Protein AF-A0A7K4DEM8-F1 (afdb_monomer_lite)

Structure (mmCIF, N/CA/C/O backbone):
data_AF-A0A7K4DEM8-F1
#
_entry.id   AF-A0A7K4DEM8-F1
#
loop_
_atom_site.group_PDB
_atom_site.id
_atom_site.type_symbol
_atom_site.label_atom_id
_atom_site.label_alt_id
_atom_site.label_comp_id
_atom_site.label_asym_id
_atom_site.label_entity_id
_atom_site.label_seq_id
_atom_site.pdbx_PDB_ins_code
_atom_site.Cartn_x
_atom_site.Cartn_y
_atom_site.Cartn_z
_atom_site.occupancy
_atom_site.B_iso_or_equiv
_atom_site.auth_seq_id
_atom_site.auth_comp_id
_atom_site.auth_asym_id
_atom_site.auth_atom_id
_atom_site.pdbx_PDB_model_num
ATOM 1 N N . MET A 1 1 ? -2.880 -4.202 -27.229 1.00 51.84 1 MET A N 1
ATOM 2 C CA . MET A 1 1 ? -3.018 -3.039 -28.132 1.00 51.84 1 MET A CA 1
ATOM 3 C C . MET A 1 1 ? -2.210 -3.363 -29.376 1.00 51.84 1 MET A C 1
ATOM 5 O O . MET A 1 1 ? -1.045 -3.699 -29.213 1.00 51.84 1 MET A O 1
ATOM 9 N N . GLU A 1 2 ? -2.800 -3.361 -30.572 1.00 62.81 2 GLU A N 1
ATOM 10 C CA . GLU A 1 2 ? -1.996 -3.448 -31.800 1.00 62.81 2 GLU A CA 1
ATOM 11 C C . GLU A 1 2 ? -1.187 -2.155 -31.931 1.00 62.81 2 GLU A C 1
ATOM 13 O O . GLU A 1 2 ? -1.749 -1.061 -31.972 1.00 62.81 2 GLU A O 1
ATOM 18 N N . VAL A 1 3 ? 0.138 -2.280 -31.915 1.00 83.06 3 VAL A N 1
ATOM 19 C CA . VAL A 1 3 ? 1.067 -1.154 -32.040 1.00 83.06 3 VAL A CA 1
ATOM 20 C C . VAL A 1 3 ? 1.500 -1.052 -33.501 1.00 83.06 3 VAL A C 1
ATOM 22 O O . VAL A 1 3 ? 1.682 -2.071 -34.165 1.00 83.06 3 VAL A O 1
ATOM 25 N N . SER A 1 4 ? 1.670 0.163 -34.027 1.00 93.19 4 SER A N 1
ATOM 26 C CA . SER A 1 4 ? 2.155 0.326 -35.403 1.00 93.19 4 SER A CA 1
ATOM 27 C C . SER A 1 4 ? 3.564 -0.272 -35.558 1.00 93.19 4 SER A C 1
ATOM 29 O O . SER A 1 4 ? 4.337 -0.245 -34.597 1.00 93.19 4 SER A O 1
ATOM 31 N N . PRO A 1 5 ? 3.965 -0.743 -36.755 1.00 93.19 5 PRO A N 1
ATOM 32 C CA . PRO A 1 5 ? 5.314 -1.280 -36.967 1.00 93.19 5 PRO A CA 1
ATOM 33 C C . PRO A 1 5 ? 6.432 -0.301 -36.578 1.00 93.19 5 PRO A C 1
ATOM 35 O O . PRO A 1 5 ? 7.479 -0.705 -36.082 1.00 93.19 5 PRO A O 1
ATOM 38 N N . ALA A 1 6 ? 6.200 1.004 -36.762 1.00 95.06 6 ALA A N 1
ATOM 39 C CA . ALA A 1 6 ? 7.146 2.040 -36.361 1.00 95.06 6 ALA A CA 1
ATOM 40 C C . ALA A 1 6 ? 7.287 2.142 -34.833 1.00 95.06 6 ALA A C 1
ATOM 42 O O . ALA A 1 6 ? 8.401 2.289 -34.335 1.00 95.06 6 ALA A O 1
ATOM 43 N N . ALA A 1 7 ? 6.176 2.044 -34.100 1.00 93.75 7 ALA A N 1
ATOM 44 C CA . ALA A 1 7 ? 6.178 2.059 -32.642 1.00 93.75 7 ALA A CA 1
ATOM 45 C C . ALA A 1 7 ? 6.756 0.761 -32.056 1.00 93.75 7 ALA A C 1
ATOM 47 O O . ALA A 1 7 ? 7.500 0.826 -31.085 1.00 93.75 7 ALA A O 1
ATOM 48 N N . ALA A 1 8 ? 6.479 -0.395 -32.669 1.00 92.50 8 ALA A N 1
ATOM 49 C CA . ALA A 1 8 ? 7.081 -1.668 -32.272 1.00 92.50 8 ALA A CA 1
ATOM 50 C C . ALA A 1 8 ? 8.615 -1.609 -32.359 1.00 92.50 8 ALA A C 1
ATOM 52 O O . ALA A 1 8 ? 9.288 -1.844 -31.361 1.00 92.50 8 ALA A O 1
ATOM 53 N N . ARG A 1 9 ? 9.158 -1.165 -33.502 1.00 95.56 9 ARG A N 1
ATOM 54 C CA . ARG A 1 9 ? 10.607 -0.972 -33.674 1.00 95.56 9 ARG A CA 1
ATOM 55 C C . ARG A 1 9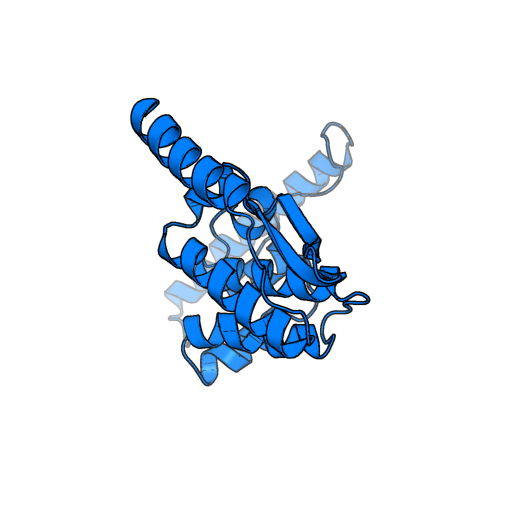 ? 11.191 0.020 -32.664 1.00 95.56 9 ARG A C 1
ATOM 57 O O . ARG A 1 9 ? 12.261 -0.214 -32.120 1.00 95.56 9 ARG A O 1
ATOM 64 N N . TYR A 1 10 ? 10.488 1.121 -32.398 1.00 95.50 10 TYR A N 1
ATOM 65 C CA . TYR A 1 10 ? 10.917 2.095 -31.392 1.00 95.50 10 TYR A CA 1
ATOM 66 C C . TYR A 1 10 ? 11.033 1.468 -29.994 1.00 95.50 10 TYR A C 1
ATOM 68 O O . TYR A 1 10 ? 12.035 1.668 -29.311 1.00 95.50 10 TYR A O 1
ATOM 76 N N . PHE A 1 11 ? 10.041 0.678 -29.573 1.00 92.94 11 PHE A N 1
ATOM 77 C CA . PHE A 1 11 ? 10.106 -0.024 -28.291 1.00 92.94 11 PHE A CA 1
ATOM 78 C C . PHE A 1 11 ? 11.213 -1.081 -28.259 1.00 92.94 11 PHE A C 1
ATOM 80 O O . PHE A 1 11 ? 11.892 -1.191 -27.243 1.00 92.94 11 PHE A O 1
ATOM 87 N N . GLU A 1 12 ? 11.438 -1.816 -29.351 1.00 94.38 12 GLU A N 1
ATOM 88 C CA . GLU A 1 12 ? 12.550 -2.773 -29.461 1.00 94.38 12 GLU A CA 1
ATOM 89 C C . GLU A 1 12 ? 13.912 -2.088 -29.270 1.00 94.38 12 GLU A C 1
ATOM 91 O O . GLU A 1 12 ? 14.738 -2.572 -28.496 1.00 94.38 12 GLU A O 1
ATOM 96 N N . GLU A 1 13 ? 14.131 -0.931 -29.903 1.00 96.88 13 GLU A N 1
ATOM 97 C CA . GLU A 1 13 ? 15.363 -0.145 -29.749 1.00 96.88 13 GLU A CA 1
ATOM 98 C C . GLU A 1 13 ? 15.573 0.320 -28.298 1.00 96.88 13 GLU A C 1
ATOM 100 O O . GLU A 1 13 ? 16.678 0.206 -27.759 1.00 96.88 13 GLU A O 1
ATOM 105 N N . LEU A 1 14 ? 14.514 0.800 -27.636 1.00 96.31 14 LEU A N 1
ATOM 106 C CA . LEU A 1 14 ? 14.575 1.192 -26.225 1.00 96.31 14 LEU A CA 1
ATOM 107 C C . LEU A 1 14 ? 14.875 0.004 -25.304 1.00 96.31 14 LEU A C 1
ATOM 109 O O . LEU A 1 14 ? 15.692 0.130 -24.391 1.00 96.31 14 LEU A O 1
ATOM 113 N N . MET A 1 15 ? 14.227 -1.139 -25.539 1.00 94.00 15 MET A N 1
ATOM 114 C CA . MET A 1 15 ? 14.403 -2.346 -24.730 1.00 94.00 15 MET A CA 1
ATOM 115 C C . MET A 1 15 ? 15.818 -2.908 -24.855 1.00 94.00 15 MET A C 1
ATOM 117 O O . MET A 1 15 ? 16.425 -3.226 -23.836 1.00 94.00 15 MET A O 1
ATOM 121 N N . ALA A 1 16 ? 16.378 -2.950 -26.066 1.00 96.12 16 ALA A N 1
ATOM 122 C CA . ALA A 1 16 ? 17.757 -3.384 -26.280 1.00 96.12 16 ALA A CA 1
ATOM 123 C C . ALA A 1 16 ? 18.767 -2.460 -25.573 1.00 96.12 16 ALA A C 1
ATOM 125 O O . ALA A 1 16 ? 19.730 -2.922 -24.958 1.00 96.12 16 ALA A O 1
ATOM 126 N N . GLY A 1 17 ? 18.535 -1.142 -25.615 1.00 97.69 17 GLY A N 1
ATOM 127 C CA . GLY A 1 17 ? 19.358 -0.174 -24.885 1.00 97.69 17 GLY A CA 1
ATOM 128 C C . GLY A 1 17 ? 19.270 -0.346 -23.365 1.00 97.69 17 GLY A C 1
ATOM 129 O O . GLY A 1 17 ? 20.293 -0.307 -22.677 1.00 97.69 17 GLY A O 1
ATOM 130 N N . LEU A 1 18 ? 18.062 -0.573 -22.843 1.00 96.31 18 LEU A N 1
ATOM 131 C CA . LEU A 1 18 ? 17.830 -0.838 -21.424 1.00 96.31 18 LEU A CA 1
ATOM 132 C C . LEU A 1 18 ? 18.523 -2.127 -20.969 1.00 96.31 18 LEU A C 1
ATOM 134 O O . LEU A 1 18 ? 19.199 -2.112 -19.944 1.00 96.31 18 LEU A O 1
ATOM 138 N N . GLU A 1 19 ? 18.395 -3.215 -21.728 1.00 95.50 19 GLU A N 1
ATOM 139 C CA . GLU A 1 19 ? 19.031 -4.501 -21.426 1.00 95.50 19 GLU A CA 1
ATOM 140 C C . GLU A 1 19 ? 20.553 -4.352 -21.313 1.00 95.50 19 GLU A C 1
ATOM 142 O O . GLU A 1 19 ? 21.136 -4.718 -20.292 1.00 95.50 19 GLU A O 1
ATOM 147 N N . SER A 1 20 ? 21.183 -3.683 -22.284 1.00 97.38 20 SER A N 1
ATOM 148 C CA . SER A 1 20 ? 22.625 -3.413 -22.252 1.00 97.38 20 SER A CA 1
ATOM 149 C C . SER A 1 20 ? 23.051 -2.597 -21.021 1.00 97.38 20 SER A C 1
ATOM 151 O O . SER A 1 20 ? 24.059 -2.904 -20.376 1.00 97.38 20 SER A O 1
ATOM 153 N N . ALA A 1 21 ? 22.274 -1.575 -20.646 1.00 97.19 21 ALA A N 1
ATOM 154 C CA . ALA A 1 21 ? 22.544 -0.783 -19.447 1.00 97.19 21 ALA A CA 1
ATOM 155 C C . ALA A 1 21 ? 22.394 -1.611 -18.156 1.00 97.19 21 ALA A C 1
ATOM 157 O O . ALA A 1 21 ? 23.204 -1.474 -17.234 1.00 97.19 21 ALA A O 1
ATOM 158 N N . MET A 1 22 ? 21.391 -2.491 -18.097 1.00 96.25 22 MET A N 1
ATOM 159 C CA . MET A 1 22 ? 21.147 -3.382 -16.961 1.00 96.25 22 MET A CA 1
ATOM 160 C C . MET A 1 22 ? 22.267 -4.417 -16.801 1.00 96.25 22 MET A C 1
ATOM 162 O O . MET A 1 22 ? 22.744 -4.619 -15.687 1.00 96.25 22 MET A O 1
ATOM 166 N N . GLU A 1 23 ? 22.761 -5.020 -17.884 1.00 96.62 23 GLU A N 1
ATOM 167 C CA . GLU A 1 23 ? 23.899 -5.953 -17.841 1.00 96.62 23 GLU A CA 1
ATOM 168 C C . GLU A 1 23 ? 25.177 -5.292 -17.306 1.00 96.62 23 GLU A C 1
ATOM 170 O O . GLU A 1 23 ? 25.889 -5.852 -16.457 1.00 96.62 23 GLU A O 1
ATOM 175 N N . LEU A 1 24 ? 25.454 -4.066 -17.760 1.00 97.50 24 LEU A N 1
ATOM 176 C CA . LEU A 1 24 ? 26.582 -3.278 -17.274 1.00 97.50 24 LEU A CA 1
ATOM 177 C C . LEU A 1 24 ? 26.442 -2.981 -15.774 1.00 97.50 24 LEU A C 1
ATOM 179 O O . LEU A 1 24 ? 27.393 -3.175 -15.010 1.00 97.50 24 LEU A O 1
ATOM 183 N N . ALA A 1 25 ? 25.254 -2.549 -15.343 1.00 97.38 25 ALA A N 1
ATOM 184 C CA . ALA A 1 25 ? 24.964 -2.267 -13.942 1.00 97.38 25 ALA A CA 1
ATOM 185 C C . ALA A 1 25 ? 25.080 -3.525 -13.067 1.00 97.38 25 ALA A C 1
ATOM 187 O O . ALA A 1 25 ? 25.692 -3.465 -12.001 1.00 97.38 25 ALA A O 1
ATOM 188 N N . ALA A 1 26 ? 24.572 -4.674 -13.524 1.00 96.44 26 ALA A N 1
ATOM 189 C CA . ALA A 1 26 ? 24.689 -5.951 -12.821 1.00 96.44 26 ALA A CA 1
ATOM 190 C C . ALA A 1 26 ? 26.158 -6.345 -12.623 1.00 96.44 26 ALA A C 1
ATOM 192 O O . ALA A 1 26 ? 26.573 -6.681 -11.513 1.00 96.44 26 ALA A O 1
ATOM 193 N N . THR A 1 27 ? 26.968 -6.226 -13.678 1.00 97.31 27 THR A N 1
ATOM 194 C CA . THR A 1 27 ? 28.408 -6.519 -13.629 1.00 97.31 27 THR A CA 1
ATOM 195 C C . THR A 1 27 ? 29.145 -5.598 -12.654 1.00 97.31 27 THR A C 1
ATOM 197 O O . THR A 1 27 ? 30.059 -6.036 -11.952 1.00 97.31 27 THR A O 1
ATOM 200 N N . ALA A 1 28 ? 28.762 -4.320 -12.590 1.00 97.38 28 ALA A N 1
ATOM 201 C CA . ALA A 1 28 ? 29.334 -3.367 -11.645 1.00 97.38 28 ALA A CA 1
ATOM 202 C C . ALA A 1 28 ? 28.934 -3.690 -10.196 1.00 97.38 28 ALA A C 1
ATOM 204 O O . ALA A 1 28 ? 29.812 -3.828 -9.343 1.00 97.38 28 ALA A O 1
ATOM 205 N N . ARG A 1 29 ? 27.634 -3.889 -9.932 1.00 97.25 29 ARG A N 1
ATOM 206 C CA . ARG A 1 29 ? 27.095 -4.210 -8.598 1.00 97.25 29 ARG A CA 1
ATOM 207 C C . ARG A 1 29 ? 27.665 -5.513 -8.036 1.00 97.25 29 ARG A C 1
ATOM 209 O O . ARG A 1 29 ? 28.006 -5.572 -6.854 1.00 97.25 29 ARG A O 1
ATOM 216 N N . ALA A 1 30 ? 27.887 -6.518 -8.885 1.00 96.81 30 ALA A N 1
ATOM 217 C CA . ALA A 1 30 ? 28.479 -7.799 -8.496 1.00 96.81 30 ALA A CA 1
ATOM 218 C C . ALA A 1 30 ? 29.902 -7.683 -7.911 1.00 96.81 30 ALA A C 1
ATOM 220 O O . ALA A 1 30 ? 30.362 -8.601 -7.233 1.00 96.81 30 ALA A O 1
ATOM 221 N N . ARG A 1 31 ? 30.599 -6.554 -8.114 1.00 97.38 31 ARG A N 1
ATOM 222 C CA . ARG A 1 31 ? 31.914 -6.290 -7.501 1.00 97.38 31 ARG A CA 1
ATOM 223 C C . ARG A 1 31 ? 31.841 -6.031 -5.992 1.00 97.38 31 ARG A C 1
ATOM 225 O O . ARG A 1 31 ? 32.884 -6.019 -5.348 1.00 97.38 31 ARG A O 1
ATOM 232 N N . GLY A 1 32 ? 30.646 -5.807 -5.436 1.00 96.56 32 GLY A N 1
ATOM 233 C CA . GLY A 1 32 ? 30.440 -5.629 -3.994 1.00 96.56 32 GLY A CA 1
ATOM 234 C C . GLY A 1 32 ? 30.965 -4.307 -3.434 1.00 96.56 32 GLY A C 1
ATOM 235 O O . GLY A 1 32 ? 31.335 -4.246 -2.267 1.00 96.56 32 GLY A O 1
ATOM 236 N N . LEU A 1 33 ? 31.017 -3.262 -4.266 1.00 97.12 33 LEU A N 1
ATOM 237 C CA . LEU A 1 33 ? 31.493 -1.926 -3.882 1.00 97.12 33 LEU A CA 1
ATOM 238 C C . LEU A 1 33 ? 30.362 -0.981 -3.434 1.00 97.12 33 LEU A C 1
ATOM 240 O O . LEU A 1 33 ? 30.639 0.110 -2.945 1.00 97.12 33 LEU A O 1
ATOM 244 N N . ASP A 1 34 ? 29.108 -1.412 -3.581 1.00 97.19 34 ASP A N 1
ATOM 245 C CA . ASP A 1 34 ? 27.890 -0.649 -3.295 1.00 97.19 34 ASP A CA 1
ATOM 246 C C . ASP A 1 34 ? 27.071 -1.302 -2.158 1.00 97.19 34 ASP A C 1
ATOM 248 O O . ASP A 1 34 ? 27.306 -2.469 -1.827 1.00 97.19 34 ASP A O 1
ATOM 252 N N . PRO A 1 35 ? 26.059 -0.618 -1.574 1.00 96.94 35 PRO A N 1
ATOM 253 C CA . PRO A 1 35 ? 25.233 -1.156 -0.478 1.00 96.94 35 PRO A CA 1
ATOM 254 C C . PRO A 1 35 ? 24.508 -2.481 -0.773 1.00 96.94 35 PRO A C 1
ATOM 256 O O . PRO A 1 35 ? 24.058 -3.171 0.151 1.00 96.94 35 PRO A O 1
ATOM 259 N N . ARG A 1 36 ? 24.352 -2.822 -2.056 1.00 95.81 36 ARG A N 1
ATOM 260 C CA . ARG A 1 36 ? 23.776 -4.075 -2.554 1.00 95.81 36 ARG A CA 1
ATOM 261 C C . ARG A 1 36 ? 24.596 -4.584 -3.732 1.00 95.81 36 ARG A C 1
ATOM 263 O O . ARG A 1 36 ? 25.029 -3.797 -4.571 1.00 95.81 36 ARG A O 1
ATOM 270 N N . THR A 1 37 ? 24.740 -5.906 -3.810 1.00 95.62 37 THR A N 1
ATOM 271 C CA . THR A 1 37 ? 25.430 -6.616 -4.900 1.00 95.62 37 THR A CA 1
ATOM 272 C C . THR A 1 37 ? 24.545 -6.875 -6.120 1.00 95.62 37 THR A C 1
ATOM 274 O O . THR A 1 37 ? 25.044 -7.301 -7.158 1.00 95.62 37 THR A O 1
ATOM 277 N N . GLY A 1 38 ? 23.240 -6.619 -6.004 1.00 93.81 38 GLY A N 1
ATOM 278 C CA . GLY A 1 38 ? 22.268 -6.686 -7.093 1.00 93.81 38 GLY A CA 1
ATOM 279 C C . GLY A 1 38 ? 21.767 -5.302 -7.503 1.00 93.81 38 GLY A C 1
ATOM 280 O O . GLY A 1 38 ? 22.002 -4.310 -6.811 1.00 93.81 38 GLY A O 1
ATOM 281 N N . ILE A 1 39 ? 21.064 -5.249 -8.633 1.00 93.94 39 ILE A N 1
ATOM 282 C CA . ILE A 1 39 ? 20.360 -4.046 -9.085 1.00 93.94 39 ILE A CA 1
ATOM 283 C C . ILE A 1 39 ? 19.163 -3.788 -8.162 1.00 93.94 39 ILE A C 1
ATOM 285 O O . ILE A 1 39 ? 18.422 -4.709 -7.832 1.00 93.94 39 ILE A O 1
ATOM 289 N N . GLU A 1 40 ? 18.980 -2.531 -7.758 1.00 90.75 40 GLU A N 1
ATOM 290 C CA . GLU A 1 40 ? 17.919 -2.111 -6.828 1.00 90.75 40 GLU A CA 1
ATOM 291 C C . GLU A 1 40 ? 16.710 -1.472 -7.533 1.00 90.75 40 GLU A C 1
ATOM 293 O O . GLU A 1 40 ? 15.684 -1.248 -6.901 1.00 90.75 40 GLU A O 1
ATOM 298 N N . ILE A 1 41 ? 16.821 -1.176 -8.834 1.00 88.94 41 ILE A N 1
ATOM 299 C CA . ILE A 1 41 ? 15.752 -0.579 -9.646 1.00 88.94 41 ILE A CA 1
ATOM 300 C C . ILE A 1 41 ? 15.206 -1.659 -10.592 1.00 88.94 41 ILE A C 1
ATOM 302 O O . ILE A 1 41 ? 15.855 -1.959 -11.598 1.00 88.94 41 ILE A O 1
ATOM 306 N N . PRO A 1 42 ? 14.056 -2.282 -10.280 1.00 83.00 42 PRO A N 1
ATOM 307 C CA . PRO A 1 42 ? 13.453 -3.285 -11.145 1.00 83.00 42 PRO A CA 1
ATOM 308 C C . PRO A 1 42 ? 12.845 -2.645 -12.400 1.00 83.00 42 PRO A C 1
ATOM 310 O O . PRO A 1 42 ? 12.378 -1.505 -12.379 1.00 83.00 42 PRO A O 1
ATOM 313 N N . VAL A 1 43 ? 12.816 -3.406 -13.493 1.00 86.81 43 VAL A N 1
ATOM 314 C CA . VAL A 1 43 ? 12.088 -3.035 -14.713 1.00 86.81 43 VAL A CA 1
ATOM 315 C C . VAL A 1 43 ? 10.647 -3.520 -14.580 1.00 86.81 43 VAL A C 1
ATOM 317 O O . VAL A 1 43 ? 10.415 -4.669 -14.214 1.00 86.81 43 VAL A O 1
ATOM 320 N N . ALA A 1 44 ? 9.685 -2.658 -14.899 1.00 84.69 44 ALA A N 1
ATOM 321 C CA . ALA A 1 44 ? 8.264 -2.987 -14.920 1.00 84.69 44 ALA A CA 1
ATOM 322 C C . ALA A 1 44 ? 7.645 -2.525 -16.243 1.00 84.69 44 ALA A C 1
ATOM 324 O O . ALA A 1 44 ? 7.940 -1.425 -16.715 1.00 84.69 44 ALA A O 1
ATOM 325 N N . SER A 1 45 ? 6.791 -3.357 -16.838 1.00 84.81 45 SER A N 1
ATOM 326 C CA . SER A 1 45 ? 6.206 -3.087 -18.156 1.00 84.81 45 SER A CA 1
ATOM 327 C C . SER A 1 45 ? 4.909 -2.283 -18.086 1.00 84.81 45 SER A C 1
ATOM 329 O O . SER A 1 45 ? 4.601 -1.530 -19.008 1.00 84.81 45 SER A O 1
ATOM 331 N N . ASP A 1 46 ? 4.153 -2.404 -16.995 1.00 90.06 46 ASP A N 1
ATOM 332 C CA . ASP A 1 46 ? 2.904 -1.674 -16.785 1.00 90.06 46 ASP A CA 1
ATOM 333 C C . ASP A 1 46 ? 2.674 -1.318 -15.305 1.00 90.06 46 ASP A C 1
ATOM 335 O O . ASP A 1 46 ? 3.545 -1.497 -14.453 1.00 90.06 46 ASP A O 1
ATOM 339 N N . LEU A 1 47 ? 1.506 -0.742 -15.004 1.00 90.75 47 LEU A N 1
ATOM 340 C CA . LEU A 1 47 ? 1.120 -0.363 -13.644 1.00 90.75 47 LEU A CA 1
ATOM 341 C C . LEU A 1 47 ? 1.090 -1.564 -12.699 1.00 90.75 47 LEU A C 1
ATOM 343 O O . LEU A 1 47 ? 1.586 -1.471 -11.580 1.00 90.75 47 LEU A O 1
ATOM 347 N N . ALA A 1 48 ? 0.502 -2.676 -13.132 1.00 93.44 48 ALA A N 1
ATOM 348 C CA . ALA A 1 48 ? 0.319 -3.844 -12.287 1.00 93.44 48 ALA A CA 1
ATOM 349 C C . ALA A 1 48 ? 1.679 -4.453 -11.913 1.00 93.44 48 ALA A C 1
ATOM 351 O O . ALA A 1 48 ? 1.907 -4.760 -10.742 1.00 93.44 48 ALA A O 1
ATOM 352 N N . ASP A 1 49 ? 2.604 -4.524 -12.874 1.00 93.31 49 ASP A N 1
ATOM 353 C CA . ASP A 1 49 ? 3.983 -4.947 -12.621 1.00 93.31 49 ASP A CA 1
ATOM 354 C C . ASP A 1 49 ? 4.721 -3.969 -11.705 1.00 93.31 49 ASP A C 1
ATOM 356 O O . ASP A 1 49 ? 5.477 -4.407 -10.842 1.00 93.31 49 ASP A O 1
ATOM 360 N N . ARG A 1 50 ? 4.489 -2.652 -11.834 1.00 92.88 50 ARG A N 1
ATOM 361 C CA . ARG A 1 50 ? 5.063 -1.668 -10.899 1.00 92.88 50 ARG A CA 1
ATOM 362 C C . ARG A 1 50 ? 4.589 -1.915 -9.474 1.00 92.88 50 ARG A C 1
ATOM 364 O O . ARG A 1 50 ? 5.407 -1.868 -8.566 1.00 92.88 50 ARG A O 1
ATOM 371 N N . VAL A 1 51 ? 3.300 -2.192 -9.270 1.00 94.38 51 VAL A N 1
ATOM 372 C CA . VAL A 1 51 ? 2.752 -2.487 -7.936 1.00 94.38 51 VAL A CA 1
ATOM 373 C C . VAL A 1 51 ? 3.364 -3.767 -7.363 1.00 94.38 51 VAL A C 1
ATOM 375 O O . VAL A 1 51 ? 3.790 -3.771 -6.209 1.00 94.38 51 VAL A O 1
ATOM 378 N N . GLU A 1 52 ? 3.451 -4.835 -8.158 1.00 94.88 52 GLU A N 1
ATOM 379 C CA . GLU A 1 52 ? 4.054 -6.098 -7.718 1.00 94.88 52 GLU A CA 1
ATOM 380 C C . GLU A 1 52 ? 5.547 -5.949 -7.413 1.00 94.88 52 GLU A C 1
ATOM 382 O O . GLU A 1 52 ? 5.996 -6.393 -6.360 1.00 94.88 52 GLU A O 1
ATOM 387 N N . ALA A 1 53 ? 6.306 -5.269 -8.273 1.00 91.44 53 ALA A N 1
ATOM 388 C CA . ALA A 1 53 ? 7.727 -5.017 -8.056 1.00 91.44 53 ALA A CA 1
ATOM 389 C C . ALA A 1 53 ? 7.984 -4.106 -6.844 1.00 91.44 53 ALA A C 1
ATOM 391 O O . ALA A 1 53 ? 8.953 -4.315 -6.117 1.00 91.44 53 ALA A O 1
ATOM 392 N N . LEU A 1 54 ? 7.117 -3.113 -6.614 1.00 91.44 54 LEU A N 1
ATOM 393 C CA . LEU A 1 54 ? 7.227 -2.175 -5.495 1.00 91.44 54 LEU A CA 1
ATOM 394 C C . LEU A 1 54 ? 6.968 -2.849 -4.143 1.00 91.44 54 LEU A C 1
ATOM 396 O O . LEU A 1 54 ? 7.626 -2.515 -3.160 1.00 91.44 54 LEU A O 1
ATOM 400 N N . LEU A 1 55 ? 5.992 -3.759 -4.081 1.00 93.12 55 LEU A N 1
ATOM 401 C CA . LEU A 1 55 ? 5.521 -4.349 -2.824 1.00 93.12 55 LEU A CA 1
ATOM 402 C C . LEU A 1 55 ? 6.047 -5.766 -2.570 1.00 93.12 55 LEU A C 1
ATOM 404 O O . LEU A 1 55 ? 6.111 -6.199 -1.424 1.00 93.12 55 LEU A O 1
ATOM 408 N N . GLY A 1 56 ? 6.414 -6.496 -3.622 1.00 93.12 56 GLY A N 1
ATOM 409 C CA . GLY A 1 56 ? 6.872 -7.883 -3.540 1.00 93.12 56 GLY A CA 1
ATOM 410 C C . GLY A 1 56 ? 5.755 -8.919 -3.350 1.00 93.12 56 GLY A C 1
ATOM 411 O O . GLY A 1 56 ? 6.048 -10.076 -3.051 1.00 93.12 56 GLY A O 1
ATOM 412 N N . TYR A 1 57 ? 4.481 -8.546 -3.517 1.00 95.31 57 TYR A N 1
ATOM 413 C CA . TYR A 1 57 ? 3.342 -9.459 -3.347 1.00 95.31 57 TYR A CA 1
ATOM 414 C C . TYR A 1 57 ? 3.147 -10.323 -4.596 1.00 95.31 57 TYR A C 1
ATOM 416 O O . TYR A 1 57 ? 2.500 -9.918 -5.561 1.00 95.31 57 TYR A O 1
ATOM 424 N N . THR A 1 58 ? 3.725 -11.525 -4.582 1.00 94.81 58 THR A N 1
ATOM 425 C CA . THR A 1 58 ? 3.758 -12.404 -5.761 1.00 94.81 58 THR A CA 1
ATOM 426 C C . THR A 1 58 ? 2.350 -12.731 -6.269 1.00 94.81 58 THR A C 1
ATOM 428 O O . THR A 1 58 ? 1.512 -13.249 -5.533 1.00 94.81 58 THR A O 1
ATOM 431 N N . GLY A 1 59 ? 2.094 -12.468 -7.551 1.00 95.50 59 GLY A N 1
ATOM 432 C CA . GLY A 1 59 ? 0.824 -12.736 -8.226 1.00 95.50 59 GLY A CA 1
ATOM 433 C C . GLY A 1 59 ? -0.204 -11.603 -8.143 1.00 95.50 59 GLY A C 1
ATOM 434 O O . GLY A 1 59 ? -1.286 -11.725 -8.736 1.00 95.50 59 GLY A O 1
ATOM 435 N N . ILE A 1 60 ? 0.105 -10.494 -7.460 1.00 96.81 60 ILE A N 1
ATOM 436 C CA . ILE A 1 60 ? -0.814 -9.356 -7.365 1.00 96.81 60 ILE A CA 1
ATOM 437 C C . ILE A 1 60 ? -1.035 -8.675 -8.718 1.00 96.81 60 ILE A C 1
ATOM 439 O O . ILE A 1 60 ? -2.173 -8.300 -9.008 1.00 96.81 60 ILE A O 1
ATOM 443 N N . ALA A 1 61 ? -0.028 -8.589 -9.599 1.00 95.94 61 ALA A N 1
ATOM 444 C CA . ALA A 1 61 ? -0.193 -7.907 -10.882 1.00 95.94 61 ALA A CA 1
ATOM 445 C C . ALA A 1 61 ? -1.243 -8.605 -11.756 1.00 95.94 61 ALA A C 1
ATOM 447 O O . ALA A 1 61 ? -2.118 -7.971 -12.348 1.00 95.94 61 ALA A O 1
ATOM 448 N N . ALA A 1 62 ? -1.211 -9.940 -11.804 1.00 96.38 62 ALA A N 1
ATOM 449 C CA . ALA A 1 62 ? -2.209 -10.732 -12.522 1.00 96.38 62 ALA A CA 1
ATOM 450 C C . ALA A 1 62 ? -3.623 -10.547 -11.946 1.00 96.38 62 ALA A C 1
ATOM 452 O O . ALA A 1 62 ? -4.619 -10.642 -12.671 1.00 96.38 62 ALA A O 1
ATOM 453 N N . ARG A 1 63 ? -3.743 -10.288 -10.639 1.00 96.81 63 ARG A N 1
ATOM 454 C CA . ARG A 1 63 ? -5.035 -10.006 -10.014 1.00 96.81 63 ARG A CA 1
ATOM 455 C C . ARG A 1 63 ? -5.530 -8.596 -10.323 1.00 96.81 63 ARG A C 1
ATOM 457 O O . ARG A 1 63 ? -6.685 -8.475 -10.723 1.00 96.81 63 ARG A O 1
ATOM 464 N N . ILE A 1 64 ? -4.672 -7.585 -10.206 1.00 96.31 64 ILE A N 1
ATOM 465 C CA . ILE A 1 64 ? -4.993 -6.187 -10.531 1.00 96.31 64 ILE A CA 1
ATOM 466 C C . ILE A 1 64 ? -5.524 -6.087 -11.961 1.00 96.31 64 ILE A C 1
ATOM 468 O O . ILE A 1 64 ? -6.620 -5.576 -12.161 1.00 96.31 64 ILE A O 1
ATOM 472 N N . ARG A 1 65 ? -4.830 -6.688 -12.937 1.00 95.25 65 ARG A N 1
ATOM 473 C CA . ARG A 1 65 ? -5.264 -6.677 -14.345 1.00 95.25 65 ARG A CA 1
ATOM 474 C C . ARG A 1 65 ? -6.660 -7.260 -14.557 1.00 95.25 65 ARG A C 1
ATOM 476 O O . ARG A 1 65 ? -7.401 -6.761 -15.392 1.00 95.25 65 ARG A O 1
ATOM 483 N N . ARG A 1 66 ? -7.022 -8.319 -13.822 1.00 96.25 66 ARG A N 1
ATOM 484 C CA . ARG A 1 66 ? -8.373 -8.902 -13.898 1.00 96.25 66 ARG A CA 1
ATOM 485 C C . ARG A 1 66 ? -9.421 -7.968 -13.315 1.00 96.25 66 ARG A C 1
ATOM 487 O O . ARG A 1 66 ? -10.496 -7.850 -13.878 1.00 96.25 66 ARG A O 1
ATOM 494 N N . LEU A 1 67 ? -9.113 -7.318 -12.197 1.00 96.44 67 LEU A N 1
ATOM 495 C CA . LEU A 1 67 ? -10.048 -6.389 -11.582 1.00 96.44 67 LEU A CA 1
ATOM 496 C C . LEU A 1 67 ? -10.252 -5.135 -12.447 1.00 96.44 67 LEU A C 1
ATOM 498 O O . LEU A 1 67 ? -11.390 -4.766 -12.695 1.00 96.44 67 LEU A O 1
ATOM 502 N N . GLU A 1 68 ? -9.187 -4.537 -12.988 1.00 94.12 68 GLU A N 1
ATOM 503 C CA . GLU A 1 68 ? -9.285 -3.347 -13.857 1.00 94.12 68 GLU A CA 1
ATOM 504 C C . GLU A 1 68 ? -10.019 -3.611 -15.193 1.00 94.12 68 GLU A C 1
ATOM 506 O O . GLU A 1 68 ? -10.394 -2.669 -15.887 1.00 94.12 68 GLU A O 1
ATOM 511 N N . GLN A 1 69 ? -10.255 -4.875 -15.570 1.00 95.62 69 GLN A N 1
ATOM 512 C CA . GLN A 1 69 ? -11.133 -5.229 -16.697 1.00 95.62 69 GLN A CA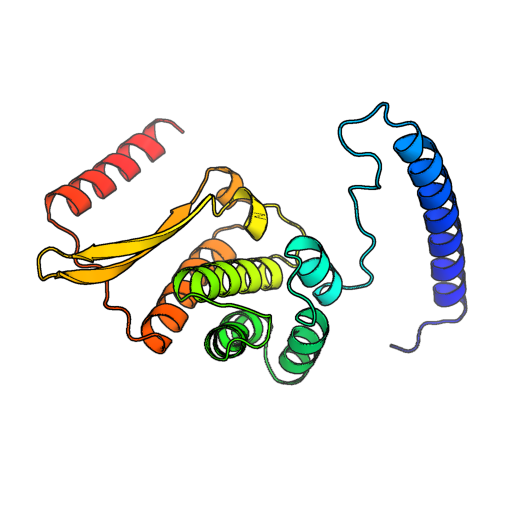 1
ATOM 513 C C . GLN A 1 69 ? -12.624 -5.161 -16.342 1.00 95.62 69 GLN A C 1
ATOM 515 O O . GLN A 1 69 ? -13.460 -5.043 -17.237 1.00 95.62 69 GLN A O 1
ATOM 520 N N . GLU A 1 70 ? -12.959 -5.275 -15.058 1.00 95.94 70 GLU A N 1
ATOM 521 C CA . GLU A 1 70 ? -14.330 -5.403 -14.562 1.00 95.94 70 GLU A CA 1
ATOM 522 C C . GLU A 1 70 ? -14.830 -4.128 -13.872 1.00 95.94 70 GLU A C 1
ATOM 524 O O . GLU A 1 70 ? -16.037 -3.892 -13.838 1.00 95.94 70 GLU A O 1
ATOM 529 N N . MET A 1 71 ? -13.927 -3.322 -13.307 1.00 96.19 71 MET A N 1
ATOM 530 C CA . MET A 1 71 ? -14.272 -2.183 -12.453 1.00 96.19 71 MET A CA 1
ATOM 531 C C . MET A 1 71 ? -13.264 -1.037 -12.567 1.00 96.19 71 MET A C 1
ATOM 533 O O . MET A 1 71 ? -12.208 -1.180 -13.190 1.00 96.19 71 MET A O 1
ATOM 537 N N . SER A 1 72 ? -13.589 0.113 -11.969 1.00 94.81 72 SER A N 1
ATOM 538 C CA . SER A 1 72 ? -12.662 1.247 -11.933 1.00 94.81 72 SER A CA 1
ATOM 539 C C . SER A 1 72 ? -11.413 0.927 -11.109 1.00 94.81 72 SER A C 1
ATOM 541 O O . SER A 1 72 ? -11.366 -0.045 -10.357 1.00 94.81 72 SER A O 1
ATOM 543 N N . ARG A 1 73 ? -10.384 1.771 -11.200 1.00 91.88 73 ARG A N 1
ATOM 544 C CA . ARG A 1 73 ? -9.174 1.608 -10.386 1.00 91.88 73 ARG A CA 1
ATOM 545 C C . ARG A 1 73 ? -9.448 1.815 -8.897 1.00 91.88 73 ARG A C 1
ATOM 547 O O . ARG A 1 73 ? -8.838 1.154 -8.061 1.00 91.88 73 ARG A O 1
ATOM 554 N N . GLU A 1 74 ? -10.358 2.719 -8.555 1.00 91.62 74 GLU A N 1
ATOM 555 C CA . GLU A 1 74 ? -10.768 2.983 -7.177 1.00 91.62 74 GLU A CA 1
ATOM 556 C C . GLU A 1 74 ? -11.521 1.789 -6.584 1.00 91.62 74 GLU A C 1
ATOM 558 O O . GLU A 1 74 ? -11.221 1.360 -5.469 1.00 91.62 74 GLU A O 1
ATOM 563 N N . GLU A 1 75 ? -12.441 1.205 -7.354 1.00 94.00 75 GLU A N 1
ATOM 564 C CA . GLU A 1 75 ? -13.112 -0.050 -7.000 1.00 94.00 75 GLU A CA 1
ATOM 565 C C . GLU A 1 75 ? -12.089 -1.194 -6.919 1.00 94.00 75 GLU A C 1
ATOM 567 O O . GLU A 1 75 ? -12.077 -1.944 -5.946 1.00 94.00 75 GLU A O 1
ATOM 572 N N . ALA A 1 76 ? -11.155 -1.209 -7.873 1.00 95.69 76 ALA A N 1
ATOM 573 C CA . ALA A 1 76 ? -9.855 -1.870 -7.897 1.00 95.69 76 ALA A CA 1
ATOM 574 C C . ALA A 1 76 ? -9.195 -2.020 -6.526 1.00 95.69 76 ALA A C 1
ATOM 576 O O . ALA A 1 76 ? -9.030 -3.103 -5.951 1.00 95.69 76 ALA A O 1
ATOM 577 N N . ALA A 1 77 ? -8.805 -0.854 -6.029 1.00 93.38 77 ALA A N 1
ATOM 578 C CA . ALA A 1 77 ? -8.036 -0.656 -4.820 1.00 93.38 77 ALA A CA 1
ATOM 579 C C . ALA A 1 77 ? -8.807 -1.050 -3.562 1.00 93.38 77 ALA A C 1
ATOM 581 O O . ALA A 1 77 ? -8.199 -1.484 -2.589 1.00 93.38 77 ALA A O 1
ATOM 582 N N . LEU A 1 78 ? -10.136 -0.953 -3.573 1.00 93.69 78 LEU A N 1
ATOM 583 C CA . LEU A 1 78 ? -10.945 -1.463 -2.474 1.00 93.69 78 LEU A CA 1
ATOM 584 C C . LEU A 1 78 ? -11.080 -2.990 -2.545 1.00 93.69 78 LEU A C 1
ATOM 586 O O . LEU A 1 78 ? -10.872 -3.686 -1.551 1.00 93.69 78 LEU A O 1
ATOM 590 N N . ARG A 1 79 ? -11.389 -3.522 -3.733 1.00 95.56 79 ARG A N 1
ATOM 591 C CA . ARG A 1 79 ? -11.712 -4.937 -3.947 1.00 95.56 79 ARG A CA 1
ATOM 592 C C . ARG A 1 79 ? -10.519 -5.858 -3.750 1.00 95.56 79 ARG A C 1
ATOM 594 O O . ARG A 1 79 ? -10.709 -6.990 -3.313 1.00 95.56 79 ARG A O 1
ATOM 601 N N . ILE A 1 80 ? -9.302 -5.383 -4.015 1.00 95.81 80 ILE A N 1
ATOM 602 C CA . ILE A 1 80 ? -8.086 -6.155 -3.731 1.00 95.81 80 ILE A CA 1
ATOM 603 C C . ILE A 1 80 ? -7.969 -6.500 -2.235 1.00 95.81 80 ILE A C 1
ATOM 605 O O . ILE A 1 80 ? -7.410 -7.539 -1.897 1.00 95.81 80 ILE A O 1
ATOM 609 N N . GLY A 1 81 ? -8.564 -5.699 -1.339 1.00 96.62 81 GLY A N 1
ATOM 610 C CA . GLY A 1 81 ? -8.636 -5.986 0.096 1.00 96.62 81 GLY A CA 1
ATOM 611 C C . GLY A 1 81 ? -9.242 -7.359 0.410 1.00 96.62 81 GLY A C 1
ATOM 612 O O . GLY A 1 81 ? -8.737 -8.061 1.284 1.00 96.62 81 GLY A O 1
ATOM 613 N N . ASP A 1 82 ? -10.247 -7.800 -0.353 1.00 97.44 82 ASP A N 1
ATOM 614 C CA . ASP A 1 82 ? -10.858 -9.126 -0.183 1.00 97.44 82 ASP A CA 1
ATOM 615 C C . ASP A 1 82 ? -9.881 -10.263 -0.496 1.00 97.44 82 ASP A C 1
ATOM 617 O O . ASP A 1 82 ? -9.929 -11.327 0.122 1.00 97.44 82 ASP A O 1
ATOM 621 N N . ASP A 1 83 ? -8.988 -10.053 -1.465 1.00 97.94 83 ASP A N 1
ATOM 622 C CA . ASP A 1 83 ? -7.981 -11.041 -1.839 1.00 97.94 83 ASP A CA 1
ATOM 623 C C . ASP A 1 83 ? -6.937 -11.215 -0.720 1.00 97.94 83 ASP A C 1
ATOM 625 O O . ASP A 1 83 ? -6.518 -12.344 -0.454 1.00 97.94 83 ASP A O 1
ATOM 629 N N . PHE A 1 84 ? -6.601 -10.134 -0.007 1.00 98.06 84 PHE A N 1
ATOM 630 C CA . PHE A 1 84 ? -5.753 -10.177 1.190 1.00 98.06 84 PHE A CA 1
ATOM 631 C C . PHE A 1 84 ? -6.459 -10.825 2.382 1.00 98.06 84 PHE A C 1
ATOM 633 O O . PHE A 1 84 ? -5.872 -11.664 3.061 1.00 98.06 84 PHE A O 1
ATOM 640 N N . VAL A 1 85 ? -7.740 -10.519 2.616 1.00 97.88 85 VAL A N 1
ATOM 641 C CA . VAL A 1 85 ? -8.544 -11.205 3.649 1.00 97.88 85 VAL A CA 1
ATOM 642 C C . VAL A 1 85 ? -8.604 -12.711 3.378 1.00 97.88 85 VAL A C 1
ATOM 644 O O . VAL A 1 85 ? -8.501 -13.520 4.301 1.00 97.88 85 VAL A O 1
ATOM 647 N N . ALA A 1 86 ? -8.694 -13.098 2.104 1.00 97.56 86 ALA A N 1
ATOM 648 C CA . ALA A 1 86 ? -8.630 -14.484 1.653 1.00 97.56 86 ALA A CA 1
ATOM 649 C C . ALA A 1 86 ? -7.203 -15.075 1.611 1.00 97.56 86 ALA A C 1
ATOM 651 O O . ALA A 1 86 ? -7.051 -16.225 1.193 1.00 97.56 86 ALA A O 1
ATOM 652 N N . ARG A 1 87 ? -6.177 -14.326 2.044 1.00 97.31 87 ARG A N 1
ATOM 653 C CA . ARG A 1 87 ? -4.760 -14.732 2.123 1.00 97.31 87 ARG A CA 1
ATOM 654 C C . ARG A 1 87 ? -4.185 -15.235 0.801 1.00 97.31 87 ARG A C 1
ATOM 656 O O . ARG A 1 87 ? -3.412 -16.194 0.765 1.00 97.31 87 ARG A O 1
ATOM 663 N N . LYS A 1 88 ? -4.596 -14.630 -0.314 1.00 97.44 88 LYS A N 1
ATOM 664 C CA . LYS A 1 88 ? -4.198 -15.094 -1.650 1.00 97.44 88 LYS A CA 1
ATOM 665 C C . LYS A 1 88 ? -2.732 -14.836 -1.986 1.00 97.44 88 LYS A C 1
ATOM 667 O O . LYS A 1 88 ? -2.248 -15.457 -2.929 1.00 97.44 88 LYS A O 1
ATOM 672 N N . PHE A 1 89 ? -2.044 -13.967 -1.246 1.00 96.75 89 PHE A N 1
ATOM 673 C CA . PHE A 1 89 ? -0.659 -13.584 -1.533 1.00 96.75 89 PHE A CA 1
ATOM 674 C C . PHE A 1 89 ? 0.326 -14.025 -0.441 1.00 96.75 89 PHE A C 1
ATOM 676 O O . PHE A 1 89 ? 1.502 -13.676 -0.496 1.00 96.75 89 PHE A O 1
ATOM 683 N N . GLY A 1 90 ? -0.122 -14.874 0.492 1.00 95.44 90 GLY A N 1
ATOM 684 C CA . GLY A 1 90 ? 0.734 -15.531 1.485 1.00 95.44 90 GLY A CA 1
ATOM 685 C C . GLY A 1 90 ? 0.632 -14.971 2.901 1.00 95.44 90 GLY A C 1
ATOM 686 O O . GLY A 1 90 ? 1.385 -15.409 3.767 1.00 95.44 90 GLY A O 1
ATOM 687 N N . GLU A 1 91 ? -0.307 -14.060 3.157 1.00 97.38 91 GLU A N 1
ATOM 688 C CA . GLU A 1 91 ? -0.492 -13.431 4.462 1.00 97.38 91 GLU A CA 1
ATOM 689 C C . GLU A 1 91 ? -0.793 -14.463 5.557 1.00 97.38 91 GLU A C 1
ATOM 691 O O . GLU A 1 91 ? -1.663 -15.330 5.423 1.00 97.38 91 GLU A O 1
ATOM 696 N N . THR A 1 92 ? -0.120 -14.327 6.695 1.00 96.81 92 THR A N 1
ATOM 697 C CA . THR A 1 92 ? -0.209 -15.264 7.822 1.00 96.81 92 THR A CA 1
ATOM 698 C C . THR A 1 92 ? -0.920 -14.677 9.038 1.00 96.81 92 THR A C 1
ATOM 700 O O . THR A 1 92 ? -1.528 -15.420 9.816 1.00 96.81 92 THR A O 1
ATOM 703 N N . THR A 1 93 ? -0.902 -13.351 9.193 1.00 97.31 93 THR A N 1
ATOM 704 C CA . THR A 1 93 ? -1.476 -12.644 10.349 1.00 97.31 93 THR A CA 1
ATOM 705 C C . THR A 1 93 ? -2.472 -11.564 9.935 1.00 97.31 93 THR A C 1
ATOM 707 O O . THR A 1 93 ? -2.439 -11.067 8.815 1.00 97.31 93 THR A O 1
ATOM 710 N N . SER A 1 94 ? -3.357 -11.159 10.851 1.00 96.62 94 SER A N 1
ATOM 711 C CA . SER A 1 94 ? -4.295 -10.057 10.593 1.00 96.62 94 SER A CA 1
ATOM 712 C C . SER A 1 94 ? -3.584 -8.721 10.358 1.00 96.62 94 SER A C 1
ATOM 714 O O . SER A 1 94 ? -4.042 -7.936 9.535 1.00 96.62 94 SER A O 1
ATOM 716 N N . GLU A 1 95 ? -2.472 -8.458 11.054 1.00 97.50 95 GLU A N 1
ATOM 717 C CA . GLU A 1 95 ? -1.669 -7.244 10.843 1.00 97.50 95 GLU A CA 1
ATOM 718 C C . GLU A 1 95 ? -1.040 -7.226 9.448 1.00 97.50 95 GLU A C 1
ATOM 720 O O . GLU A 1 95 ? -1.068 -6.191 8.792 1.00 97.50 95 GLU A O 1
ATOM 725 N N . GLU A 1 96 ? -0.552 -8.373 8.971 1.00 97.81 96 GLU A N 1
ATOM 726 C CA . GLU A 1 96 ? -0.011 -8.526 7.617 1.00 97.81 96 GLU A CA 1
ATOM 727 C C . GLU A 1 96 ? -1.092 -8.320 6.547 1.00 97.81 96 GLU A C 1
ATOM 729 O O . GLU A 1 96 ? -0.883 -7.554 5.614 1.00 97.81 96 GLU A O 1
ATOM 734 N N . ILE A 1 97 ? -2.289 -8.898 6.732 1.00 98.38 97 ILE A N 1
ATOM 735 C CA . ILE A 1 97 ? -3.444 -8.664 5.843 1.00 98.38 97 ILE A CA 1
ATOM 736 C C . ILE A 1 97 ? -3.769 -7.169 5.745 1.00 98.38 97 ILE A C 1
ATOM 738 O O . ILE A 1 97 ? -3.991 -6.649 4.652 1.00 98.38 97 ILE A O 1
ATOM 742 N N . LEU A 1 98 ? -3.809 -6.475 6.884 1.00 98.31 98 LEU A N 1
ATOM 743 C CA . LEU A 1 98 ? -4.117 -5.048 6.934 1.00 98.31 98 LEU A CA 1
ATOM 744 C C . LEU A 1 98 ? -3.019 -4.207 6.281 1.00 98.31 98 LEU A C 1
ATOM 746 O O . LEU A 1 98 ? -3.331 -3.337 5.471 1.00 98.31 98 LEU A O 1
ATOM 750 N N . ASP A 1 99 ? -1.752 -4.464 6.612 1.00 97.94 99 ASP A N 1
ATOM 751 C CA . ASP A 1 99 ? -0.608 -3.756 6.033 1.00 97.94 99 ASP A CA 1
ATOM 752 C C . ASP A 1 99 ? -0.579 -3.921 4.510 1.00 97.94 99 ASP A C 1
ATOM 754 O O . ASP A 1 99 ? -0.587 -2.926 3.781 1.00 97.94 99 ASP A O 1
ATOM 758 N N . HIS A 1 100 ? -0.662 -5.163 4.029 1.00 98.00 100 HIS A N 1
ATOM 759 C CA . HIS A 1 100 ? -0.599 -5.464 2.606 1.00 98.00 100 HIS A CA 1
ATOM 760 C C . HIS A 1 100 ? -1.773 -4.863 1.837 1.00 98.00 100 HIS A C 1
ATOM 762 O O . HIS A 1 100 ? -1.561 -4.238 0.796 1.00 98.00 100 HIS A O 1
ATOM 768 N N . ALA A 1 101 ? -2.998 -4.964 2.361 1.00 97.88 101 ALA A N 1
ATOM 769 C CA . ALA A 1 101 ? -4.165 -4.397 1.696 1.00 97.88 101 ALA A CA 1
ATOM 770 C C . ALA A 1 101 ? -4.083 -2.869 1.569 1.00 97.88 101 ALA A C 1
ATOM 772 O O . ALA A 1 101 ? -4.350 -2.326 0.496 1.00 97.88 101 ALA A O 1
ATOM 773 N N . ILE A 1 102 ? -3.671 -2.169 2.633 1.00 97.50 102 ILE A N 1
ATOM 774 C CA . ILE A 1 102 ? -3.550 -0.705 2.620 1.00 97.50 102 ILE A CA 1
ATOM 775 C C . ILE A 1 102 ? -2.443 -0.270 1.649 1.00 97.50 102 ILE A C 1
ATOM 777 O O . ILE A 1 102 ? -2.653 0.652 0.854 1.00 97.50 102 ILE A O 1
ATOM 781 N N . ARG A 1 103 ? -1.279 -0.935 1.670 1.00 97.62 103 ARG A N 1
ATOM 782 C CA . ARG A 1 103 ? -0.161 -0.625 0.762 1.00 97.62 103 ARG A CA 1
ATOM 783 C C . ARG A 1 103 ? -0.503 -0.921 -0.693 1.00 97.62 103 ARG A C 1
ATOM 785 O O . ARG A 1 103 ? -0.232 -0.086 -1.551 1.00 97.62 103 ARG A O 1
ATOM 792 N N . ALA A 1 104 ? -1.135 -2.058 -0.974 1.00 96.88 104 ALA A N 1
ATOM 793 C CA . ALA A 1 104 ? -1.550 -2.438 -2.321 1.00 96.88 104 ALA A CA 1
ATOM 794 C C . ALA A 1 104 ? -2.576 -1.471 -2.907 1.00 96.88 104 ALA A C 1
ATOM 796 O O . ALA A 1 104 ? -2.418 -1.020 -4.041 1.00 96.88 104 ALA A O 1
ATOM 797 N N . ALA A 1 105 ? -3.588 -1.099 -2.123 1.00 95.44 105 ALA A N 1
ATOM 798 C CA . ALA A 1 105 ? -4.573 -0.121 -2.551 1.00 95.44 105 ALA A CA 1
ATOM 799 C C . ALA A 1 105 ? -3.926 1.237 -2.849 1.00 95.44 105 ALA A C 1
ATOM 801 O O . ALA A 1 105 ? -4.171 1.831 -3.898 1.00 95.44 105 ALA A O 1
ATOM 802 N N . MET A 1 106 ? -3.044 1.706 -1.962 1.00 94.44 106 MET A N 1
ATOM 803 C CA . MET A 1 106 ? -2.322 2.960 -2.162 1.00 94.44 106 MET A CA 1
ATOM 804 C C . MET A 1 106 ? -1.412 2.907 -3.393 1.00 94.44 106 MET A C 1
ATOM 806 O O . MET A 1 106 ? -1.384 3.861 -4.169 1.00 94.44 106 MET A O 1
ATOM 810 N N . ALA A 1 107 ? -0.696 1.802 -3.606 1.00 95.19 107 ALA A N 1
ATOM 811 C CA . ALA A 1 107 ? 0.168 1.616 -4.767 1.00 95.19 107 ALA A CA 1
ATOM 812 C C . ALA A 1 107 ? -0.631 1.611 -6.072 1.00 95.19 107 ALA A C 1
ATOM 814 O O . ALA A 1 107 ? -0.238 2.282 -7.021 1.00 95.19 107 ALA A O 1
ATOM 815 N N . LEU A 1 108 ? -1.781 0.933 -6.104 1.00 94.75 108 LEU A N 1
ATOM 816 C CA . LEU A 1 108 ? -2.669 0.929 -7.264 1.00 94.75 108 LEU A CA 1
ATOM 817 C C . LEU A 1 108 ? -3.167 2.346 -7.589 1.00 94.75 108 LEU A C 1
ATOM 819 O O . LEU A 1 108 ? -3.032 2.803 -8.720 1.00 94.75 108 LEU A O 1
ATOM 823 N N . LEU A 1 109 ? -3.663 3.077 -6.590 1.00 91.94 109 LEU A N 1
ATOM 824 C CA . LEU A 1 109 ? -4.211 4.431 -6.762 1.00 91.94 109 LEU A CA 1
ATOM 825 C C . LEU A 1 109 ? -3.168 5.476 -7.154 1.00 91.94 109 LEU A C 1
ATOM 827 O O . LEU A 1 109 ? -3.484 6.441 -7.841 1.00 91.94 109 LEU A O 1
ATOM 831 N N . THR A 1 110 ? -1.930 5.283 -6.710 1.00 91.38 110 THR A N 1
ATOM 832 C CA . THR A 1 110 ? -0.800 6.162 -7.031 1.00 91.38 110 THR A CA 1
ATOM 833 C C . THR A 1 110 ? 0.025 5.645 -8.206 1.00 91.38 110 THR A C 1
ATOM 835 O O . THR A 1 110 ? 1.145 6.098 -8.422 1.00 91.38 110 THR A O 1
ATOM 838 N N . GLU A 1 111 ? -0.506 4.675 -8.956 1.00 89.81 111 GLU A N 1
ATOM 839 C CA . GLU A 1 111 ? 0.107 4.067 -10.143 1.00 89.81 111 GLU A CA 1
ATOM 840 C C . GLU A 1 111 ? 1.500 3.455 -9.926 1.00 89.81 111 GLU A C 1
ATOM 842 O O . GLU A 1 111 ? 2.245 3.228 -10.888 1.00 89.81 111 GLU A O 1
ATOM 847 N N . GLY A 1 112 ? 1.862 3.207 -8.667 1.00 84.94 112 GLY A N 1
ATOM 848 C CA . GLY A 1 112 ? 3.184 2.757 -8.254 1.00 84.94 112 GLY A CA 1
ATOM 849 C C . GLY A 1 112 ? 4.301 3.757 -8.563 1.00 84.94 112 GLY A C 1
ATOM 850 O O . GLY A 1 112 ? 5.441 3.331 -8.721 1.00 84.94 112 GLY A O 1
ATOM 851 N N . VAL A 1 113 ? 4.001 5.058 -8.705 1.00 86.81 113 VAL A N 1
ATOM 852 C CA . VAL A 1 113 ? 5.008 6.082 -9.065 1.00 86.81 113 VAL A CA 1
ATOM 853 C C . VAL A 1 113 ? 5.473 6.949 -7.894 1.00 86.81 113 VAL A C 1
ATOM 855 O O . VAL A 1 113 ? 6.351 7.792 -8.065 1.00 86.81 113 VAL A O 1
ATOM 858 N N . VAL A 1 114 ? 4.906 6.760 -6.702 1.00 88.50 114 VAL A N 1
ATOM 859 C CA . VAL A 1 114 ? 5.258 7.528 -5.496 1.00 88.50 114 VAL A CA 1
ATOM 860 C C . VAL A 1 114 ? 5.723 6.608 -4.372 1.00 88.50 114 VAL A C 1
ATOM 862 O O . VAL A 1 114 ? 5.342 5.443 -4.305 1.00 88.50 114 VAL A O 1
ATOM 865 N N . ALA A 1 115 ? 6.502 7.157 -3.441 1.00 88.75 115 ALA A N 1
ATOM 866 C CA . ALA A 1 115 ? 7.053 6.415 -2.306 1.00 88.75 115 ALA A CA 1
ATOM 867 C C . ALA A 1 115 ? 6.037 6.154 -1.178 1.00 88.75 115 ALA A C 1
ATOM 869 O O . ALA A 1 115 ? 6.341 5.468 -0.210 1.00 88.75 115 ALA A O 1
ATOM 870 N N . ALA A 1 116 ? 4.823 6.702 -1.253 1.00 92.38 116 ALA A N 1
ATOM 871 C CA . ALA A 1 116 ? 3.839 6.601 -0.177 1.00 92.38 116 ALA A CA 1
ATOM 872 C C . ALA A 1 116 ? 3.501 5.160 0.279 1.00 92.38 116 ALA A C 1
ATOM 874 O O . ALA A 1 116 ? 3.442 4.946 1.492 1.00 92.38 116 ALA A O 1
ATOM 875 N N . PRO A 1 117 ? 3.341 4.158 -0.612 1.00 93.38 117 PRO A N 1
ATOM 876 C CA . PRO A 1 117 ? 3.055 2.784 -0.194 1.00 93.38 117 PRO A CA 1
ATOM 877 C C . PRO A 1 117 ? 4.198 2.119 0.576 1.00 93.38 117 PRO A C 1
ATOM 879 O O . PRO A 1 117 ? 3.949 1.216 1.368 1.00 93.38 117 PRO A O 1
ATOM 882 N N . THR A 1 118 ? 5.446 2.539 0.364 1.00 92.12 118 THR A N 1
ATOM 883 C CA . THR A 1 118 ? 6.630 1.951 1.006 1.00 92.12 118 THR A CA 1
ATOM 884 C C . THR A 1 118 ? 7.083 2.783 2.202 1.00 92.12 118 THR A C 1
ATOM 886 O O . THR A 1 118 ? 7.198 2.267 3.310 1.00 92.12 118 THR A O 1
ATOM 889 N N . GLU A 1 119 ? 7.262 4.086 2.005 1.00 93.31 119 GLU A N 1
ATOM 890 C CA . GLU A 1 119 ? 7.826 5.023 2.980 1.00 93.31 119 GLU A CA 1
ATOM 891 C C . GLU A 1 119 ? 6.772 5.851 3.724 1.00 93.31 119 GLU A C 1
ATOM 893 O O . GLU A 1 119 ? 7.049 6.402 4.788 1.00 93.31 119 GLU A O 1
ATOM 898 N N . GLY A 1 120 ? 5.561 5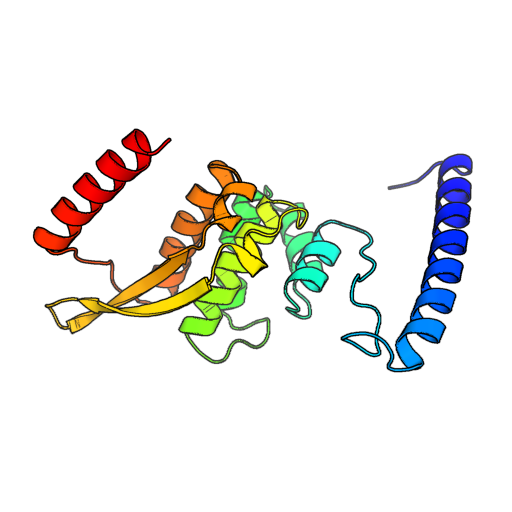.977 3.177 1.00 95.19 120 GLY A N 1
ATOM 899 C CA . GLY A 1 120 ? 4.478 6.754 3.787 1.00 95.19 120 GLY A CA 1
ATOM 900 C C . GLY A 1 120 ? 3.754 6.017 4.913 1.00 95.19 120 GLY A C 1
ATOM 901 O O . GLY A 1 120 ? 3.185 6.669 5.788 1.00 95.19 120 GLY A O 1
ATOM 902 N N . ILE A 1 121 ? 3.802 4.682 4.928 1.00 96.50 121 ILE A N 1
ATOM 903 C CA . ILE A 1 121 ? 3.248 3.835 5.991 1.00 96.50 121 ILE A CA 1
ATOM 904 C C . ILE A 1 121 ? 4.412 3.192 6.747 1.00 96.50 121 ILE A C 1
ATOM 906 O O . ILE A 1 121 ? 5.046 2.253 6.269 1.00 96.50 121 ILE A O 1
ATOM 910 N N . ALA A 1 122 ? 4.686 3.688 7.950 1.00 96.38 122 ALA A N 1
ATOM 911 C CA . ALA A 1 122 ? 5.770 3.188 8.790 1.00 96.38 122 ALA A CA 1
ATOM 912 C C . ALA A 1 122 ? 5.427 1.843 9.441 1.00 96.38 122 ALA A C 1
ATOM 914 O O . ALA A 1 122 ? 6.294 0.986 9.596 1.00 96.38 122 ALA A O 1
ATOM 915 N N . LYS A 1 123 ? 4.171 1.671 9.863 1.00 96.12 123 LYS A N 1
ATOM 916 C CA . LYS A 1 123 ? 3.699 0.467 10.552 1.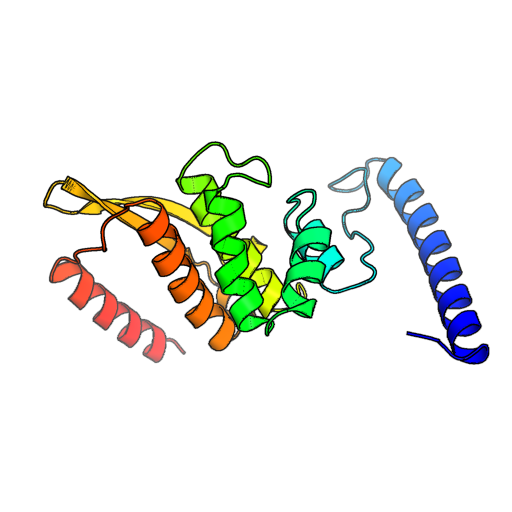00 96.12 123 LYS A CA 1
ATOM 917 C C . LYS A 1 123 ? 2.180 0.362 10.478 1.00 96.12 123 LYS A C 1
ATOM 919 O O . LYS A 1 123 ? 1.483 1.372 10.562 1.00 96.12 123 LYS A O 1
ATOM 924 N N . VAL A 1 124 ? 1.676 -0.863 10.440 1.00 97.94 124 VAL A N 1
ATOM 925 C CA . VAL A 1 124 ? 0.284 -1.191 10.748 1.00 97.94 124 VAL A CA 1
ATOM 926 C C . VAL A 1 124 ? 0.275 -2.123 11.953 1.00 97.94 124 VAL A C 1
ATOM 928 O O . VAL A 1 124 ? 1.119 -3.011 12.058 1.00 97.94 124 VAL A O 1
ATOM 931 N N . SER A 1 125 ? -0.608 -1.871 12.917 1.00 97.81 125 SER A N 1
ATOM 932 C CA . SER A 1 125 ? -0.741 -2.742 14.084 1.00 97.81 125 SER A CA 1
ATOM 933 C C . SER A 1 125 ? -2.139 -2.728 14.677 1.00 97.81 125 SER A C 1
ATOM 935 O O . SER A 1 125 ? -2.953 -1.862 14.356 1.00 97.81 125 SER A O 1
ATOM 937 N N . LEU A 1 126 ? -2.398 -3.640 15.608 1.00 97.88 126 LEU A N 1
ATOM 938 C CA . LEU A 1 126 ? -3.607 -3.615 16.428 1.00 97.88 126 LEU A CA 1
ATOM 939 C C . LEU A 1 126 ? -3.354 -2.928 17.776 1.00 97.88 126 LEU A C 1
ATOM 941 O O . LEU A 1 126 ? -2.267 -3.004 18.352 1.00 97.88 126 LEU A O 1
ATOM 945 N N . GLY A 1 127 ? -4.355 -2.199 18.256 1.00 97.00 127 GLY A N 1
ATOM 946 C CA . GLY A 1 127 ? -4.417 -1.625 19.598 1.00 97.00 127 GLY A CA 1
ATOM 947 C C . GLY A 1 127 ? -5.643 -2.129 20.350 1.00 97.00 127 GLY A C 1
ATOM 948 O O . GLY A 1 127 ? -6.490 -2.802 19.769 1.00 97.00 127 GLY A O 1
ATOM 949 N N . LYS A 1 128 ? -5.750 -1.773 21.634 1.00 97.94 128 LYS A N 1
ATOM 950 C CA . LYS A 1 128 ? -6.928 -2.052 22.464 1.00 97.94 128 LYS A CA 1
ATOM 951 C C . LYS A 1 128 ? -7.586 -0.763 22.932 1.00 97.94 128 LYS A C 1
ATOM 953 O O . LYS A 1 128 ? -6.894 0.124 23.426 1.00 97.94 128 LYS A O 1
ATOM 958 N N . ASN A 1 129 ? -8.900 -0.686 22.771 1.00 98.12 129 ASN A N 1
ATOM 959 C CA . ASN A 1 129 ? -9.736 0.335 23.388 1.00 98.12 129 ASN A CA 1
ATOM 960 C C . ASN A 1 129 ? -9.856 0.076 24.902 1.00 98.12 129 ASN A C 1
ATOM 962 O O . ASN A 1 129 ? -9.532 -1.009 25.393 1.00 98.12 129 ASN A O 1
ATOM 966 N N . ASP A 1 130 ? -10.388 1.052 25.636 1.00 97.50 130 ASP A N 1
ATOM 967 C CA . ASP A 1 130 ? -10.583 0.960 27.093 1.00 97.50 130 ASP A CA 1
ATOM 968 C C . ASP A 1 130 ? -11.577 -0.128 27.512 1.00 97.50 130 ASP A C 1
ATOM 970 O O . ASP A 1 130 ? -11.484 -0.669 28.611 1.00 97.50 130 ASP A O 1
ATOM 974 N N . ASP A 1 131 ? -12.503 -0.482 26.622 1.00 96.94 131 ASP A N 1
ATOM 975 C CA . ASP A 1 131 ? -13.444 -1.590 26.804 1.00 96.94 131 ASP A CA 1
ATOM 976 C C . ASP A 1 131 ? -12.839 -2.969 26.460 1.00 96.94 131 ASP A C 1
ATOM 978 O O . ASP A 1 131 ? -13.521 -3.990 26.540 1.00 96.94 131 ASP A O 1
ATOM 982 N N . GLY A 1 132 ? -11.556 -3.011 26.083 1.00 97.19 132 GLY A N 1
ATOM 983 C CA . GLY A 1 132 ? -10.813 -4.219 25.732 1.00 97.19 132 GLY A CA 1
ATOM 984 C C . GLY A 1 132 ? -10.948 -4.671 24.273 1.00 97.19 132 G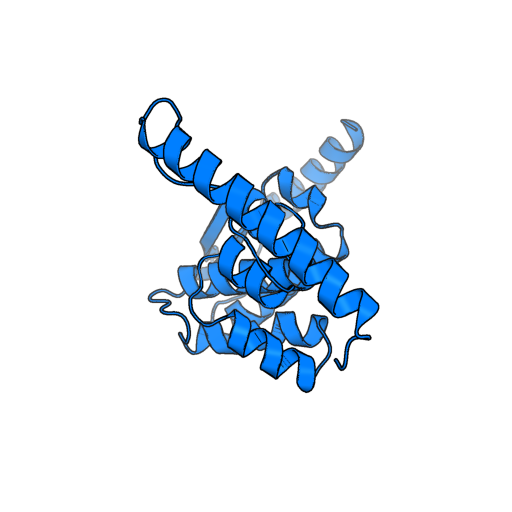LY A C 1
ATOM 985 O O . GLY A 1 132 ? -10.247 -5.614 23.881 1.00 97.19 132 GLY A O 1
ATOM 986 N N . THR A 1 133 ? -11.798 -4.015 23.471 1.00 97.56 133 THR A N 1
ATOM 987 C CA . THR A 1 133 ? -11.974 -4.330 22.044 1.00 97.56 133 THR A CA 1
ATOM 988 C C . THR A 1 133 ? -10.739 -3.948 21.228 1.00 97.56 133 THR A C 1
ATOM 990 O O . THR A 1 133 ? -10.078 -2.948 21.508 1.00 97.56 133 THR A O 1
ATOM 993 N N . ASP A 1 134 ? -10.410 -4.753 20.215 1.00 97.75 134 ASP A N 1
ATOM 994 C CA . ASP A 1 134 ? -9.281 -4.473 19.325 1.00 97.75 134 ASP A CA 1
ATOM 995 C C . ASP A 1 134 ? -9.662 -3.447 18.251 1.00 97.75 134 ASP A C 1
ATOM 997 O O . ASP A 1 134 ? -10.779 -3.470 17.727 1.00 97.75 134 ASP A O 1
ATOM 1001 N N . TYR A 1 135 ? -8.718 -2.580 17.883 1.00 98.38 135 TYR A N 1
ATOM 1002 C CA . TYR A 1 135 ? -8.866 -1.615 16.792 1.00 98.38 135 TYR A CA 1
ATOM 1003 C C . TYR A 1 135 ? -7.591 -1.508 15.947 1.00 98.38 135 TYR A C 1
ATOM 1005 O O . TYR A 1 135 ? -6.491 -1.830 16.400 1.00 98.38 135 TYR A O 1
ATOM 1013 N N . LEU A 1 136 ? -7.733 -1.036 14.709 1.00 98.50 136 LEU A N 1
ATOM 1014 C CA . LEU A 1 136 ? -6.619 -0.843 13.781 1.00 98.50 136 LEU A CA 1
ATOM 1015 C C . LEU A 1 136 ? -5.861 0.469 14.036 1.00 98.50 136 LEU A C 1
ATOM 1017 O O . LEU A 1 136 ? -6.466 1.533 14.155 1.00 98.50 136 LEU A O 1
ATOM 1021 N N . LYS A 1 137 ? -4.527 0.406 14.007 1.00 98.19 137 LYS A N 1
ATOM 1022 C CA . LYS A 1 137 ? -3.614 1.553 14.037 1.00 98.19 137 LYS A CA 1
ATOM 1023 C C . LYS A 1 137 ? -2.771 1.591 12.767 1.00 98.19 137 LYS A C 1
ATOM 1025 O O . LYS A 1 137 ? -2.024 0.655 12.492 1.00 98.19 137 LYS A O 1
ATOM 1030 N N . VAL A 1 138 ? -2.841 2.701 12.038 1.00 98.12 138 VAL A N 1
ATOM 1031 C CA . VAL A 1 138 ? -1.982 2.973 10.877 1.00 98.12 138 VAL A CA 1
ATOM 1032 C C . VAL A 1 138 ? -1.035 4.112 11.234 1.00 98.12 138 VAL A C 1
ATOM 1034 O O . VAL A 1 138 ? -1.471 5.196 11.618 1.00 98.12 138 VAL A O 1
ATOM 1037 N N . TYR A 1 139 ? 0.265 3.858 11.137 1.00 97.75 139 TYR A N 1
ATOM 1038 C CA . TYR A 1 139 ? 1.311 4.820 11.459 1.00 97.75 139 TYR A CA 1
ATOM 1039 C C . TYR A 1 139 ? 1.827 5.439 10.165 1.00 97.75 139 TYR A C 1
ATOM 1041 O O . TYR A 1 139 ? 2.606 4.818 9.442 1.00 97.75 139 TYR A O 1
ATOM 1049 N N . TYR A 1 140 ? 1.394 6.664 9.879 1.00 97.25 140 TYR A N 1
ATOM 1050 C CA . TYR A 1 140 ? 1.859 7.413 8.716 1.00 97.25 140 TYR A CA 1
ATOM 1051 C C . TYR A 1 140 ? 3.162 8.164 9.010 1.00 97.25 140 TYR A C 1
ATOM 1053 O O . TYR A 1 140 ? 3.351 8.699 10.102 1.00 97.25 140 TYR A O 1
ATOM 1061 N N . ALA A 1 141 ? 4.048 8.231 8.019 1.00 96.44 141 ALA A N 1
ATOM 1062 C CA . ALA A 1 141 ? 5.288 9.002 8.053 1.00 96.44 141 ALA A CA 1
ATOM 1063 C C . ALA A 1 141 ? 5.245 10.162 7.048 1.00 96.44 141 ALA A C 1
ATOM 1065 O O . ALA A 1 141 ? 4.438 10.167 6.124 1.00 96.44 141 ALA A O 1
ATOM 1066 N N . GLY A 1 142 ? 6.138 11.148 7.200 1.00 93.94 142 GLY A N 1
ATOM 1067 C CA . GLY A 1 142 ? 6.190 12.355 6.359 1.00 93.94 142 GLY A CA 1
ATOM 1068 C C . GLY A 1 142 ? 6.088 12.132 4.836 1.00 93.94 142 GLY A C 1
ATOM 1069 O O . GLY A 1 142 ? 5.334 12.871 4.192 1.00 93.94 142 GL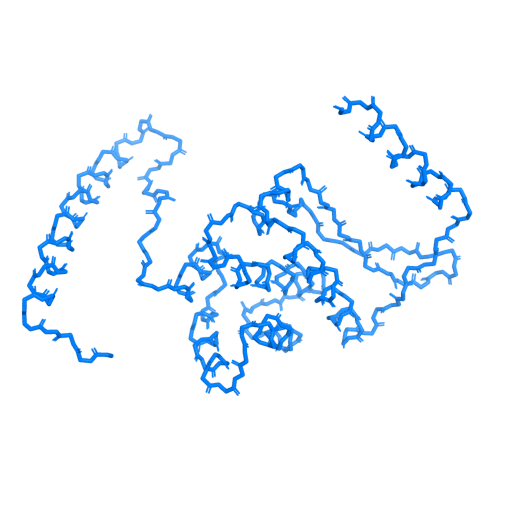Y A O 1
ATOM 1070 N N . PRO A 1 143 ? 6.750 11.111 4.249 1.00 94.31 143 PRO A N 1
ATOM 1071 C CA . PRO A 1 143 ? 6.647 10.797 2.820 1.00 94.31 143 PRO A CA 1
ATOM 1072 C C . PRO A 1 143 ? 5.224 10.519 2.314 1.00 94.31 143 PRO A C 1
ATOM 1074 O O . PRO A 1 143 ? 4.980 10.643 1.112 1.00 94.31 143 PRO A O 1
ATOM 1077 N N . ILE A 1 144 ? 4.256 10.240 3.201 1.00 95.31 144 ILE A N 1
ATOM 1078 C CA . ILE A 1 144 ? 2.838 10.059 2.852 1.00 95.31 144 ILE A CA 1
ATOM 1079 C C . ILE A 1 144 ? 2.265 11.244 2.063 1.00 95.31 144 ILE A C 1
ATOM 1081 O O . ILE A 1 144 ? 1.338 11.076 1.272 1.00 95.31 144 ILE A O 1
ATOM 1085 N N . ARG A 1 145 ? 2.831 12.451 2.222 1.00 92.25 145 ARG A N 1
ATOM 1086 C CA . ARG A 1 145 ? 2.423 13.660 1.484 1.00 92.25 145 ARG A CA 1
ATOM 1087 C C . ARG A 1 145 ? 2.546 13.516 -0.031 1.00 92.25 145 ARG A C 1
ATOM 1089 O O . ARG A 1 145 ? 1.751 14.113 -0.749 1.00 92.25 145 ARG A O 1
ATOM 1096 N N . SER A 1 146 ? 3.487 12.698 -0.505 1.00 89.50 146 SER A N 1
ATOM 1097 C CA . SER A 1 146 ? 3.689 12.439 -1.937 1.00 89.50 146 SER A CA 1
ATOM 1098 C C . SER A 1 146 ? 2.507 11.725 -2.603 1.00 89.50 146 SER A C 1
ATOM 1100 O O . SER A 1 146 ? 2.340 11.847 -3.811 1.00 89.50 146 SER A O 1
ATOM 1102 N N . ALA A 1 147 ? 1.658 11.034 -1.833 1.00 89.12 147 ALA A N 1
ATOM 1103 C CA . ALA A 1 147 ? 0.489 10.325 -2.358 1.00 89.12 147 ALA A CA 1
ATOM 1104 C C . ALA A 1 147 ? -0.622 11.267 -2.860 1.00 89.12 147 ALA A C 1
ATOM 1106 O O . ALA A 1 147 ? -1.493 10.852 -3.621 1.00 89.12 147 ALA A O 1
ATOM 1107 N N . GLY A 1 148 ? -0.628 12.521 -2.393 1.00 90.19 148 GLY A N 1
ATOM 1108 C CA . GLY A 1 148 ? -1.763 13.429 -2.547 1.00 90.19 148 GLY A CA 1
ATOM 1109 C C . GLY A 1 148 ? -2.957 13.060 -1.653 1.00 90.19 148 GLY A C 1
ATOM 1110 O O . GLY A 1 148 ? -3.044 11.966 -1.093 1.00 90.19 148 GLY A O 1
ATOM 1111 N N . GLY A 1 149 ? -3.900 13.997 -1.508 1.00 91.19 149 GLY A N 1
ATOM 1112 C CA . GLY A 1 149 ? -5.034 13.848 -0.585 1.00 91.19 149 GLY A CA 1
ATOM 1113 C C . GLY A 1 149 ? -5.968 12.682 -0.931 1.00 91.19 149 GLY A C 1
ATOM 1114 O O . GLY A 1 149 ? -6.492 12.031 -0.033 1.00 91.19 149 GLY A O 1
ATOM 1115 N N . THR A 1 150 ? -6.134 12.365 -2.219 1.00 88.00 150 THR A N 1
ATOM 1116 C CA . THR A 1 150 ? -7.002 11.269 -2.679 1.00 88.00 150 THR A CA 1
ATOM 1117 C C . THR A 1 150 ? -6.514 9.905 -2.193 1.00 88.00 150 THR A C 1
ATOM 1119 O O . THR A 1 150 ? -7.279 9.158 -1.587 1.00 88.00 150 THR A O 1
ATOM 1122 N N . ALA A 1 151 ? -5.234 9.587 -2.405 1.00 89.19 151 ALA A N 1
ATOM 1123 C CA . ALA A 1 151 ? -4.668 8.308 -1.981 1.00 89.19 151 ALA A CA 1
ATOM 1124 C C . ALA A 1 151 ? -4.584 8.197 -0.449 1.00 89.19 151 ALA A C 1
ATOM 1126 O O . ALA A 1 151 ? -4.814 7.121 0.097 1.00 89.19 151 ALA A O 1
ATOM 1127 N N . GLN A 1 152 ? -4.331 9.311 0.249 1.00 93.88 152 GLN A N 1
ATOM 1128 C CA . GLN A 1 152 ? -4.380 9.379 1.716 1.00 93.88 152 GLN A CA 1
ATOM 1129 C C . GLN A 1 152 ? -5.783 9.113 2.273 1.00 93.88 152 GLN A C 1
ATOM 1131 O O . GLN A 1 152 ? -5.939 8.399 3.258 1.00 93.88 152 GLN A O 1
ATOM 1136 N N . ALA A 1 153 ? -6.822 9.676 1.655 1.00 92.50 153 ALA A N 1
ATOM 1137 C CA . ALA A 1 153 ? -8.197 9.422 2.069 1.00 92.50 153 ALA A CA 1
ATOM 1138 C C . ALA A 1 153 ? -8.595 7.962 1.804 1.00 92.50 153 ALA A C 1
ATOM 1140 O O . ALA A 1 153 ? -9.198 7.308 2.656 1.00 92.50 153 ALA A O 1
ATOM 1141 N N . LEU A 1 154 ? -8.217 7.426 0.642 1.00 89.69 154 LEU A N 1
ATOM 1142 C CA . LEU A 1 154 ? -8.536 6.050 0.277 1.00 89.69 154 LEU A CA 1
ATOM 1143 C C . LEU A 1 154 ? -7.769 5.018 1.108 1.00 89.69 154 LEU A C 1
ATOM 1145 O O . LEU A 1 154 ? -8.320 3.955 1.382 1.00 89.69 154 LEU A O 1
ATOM 1149 N N . SER A 1 155 ? -6.562 5.322 1.595 1.00 93.38 155 SER A N 1
ATOM 1150 C CA . SER A 1 155 ? -5.869 4.421 2.522 1.00 93.38 155 SER A CA 1
ATOM 1151 C C . SER A 1 155 ? -6.625 4.257 3.840 1.00 93.38 155 SER A C 1
ATOM 1153 O O . SER A 1 155 ? -6.660 3.156 4.385 1.00 93.38 155 SER A O 1
ATOM 1155 N N . VAL A 1 156 ? -7.296 5.310 4.322 1.00 96.50 156 VAL A N 1
ATOM 1156 C CA . VAL A 1 156 ? -8.193 5.233 5.489 1.00 96.50 156 VAL A CA 1
ATOM 1157 C C . VAL A 1 156 ? -9.451 4.420 5.170 1.00 96.50 156 VAL A C 1
ATOM 1159 O O . VAL A 1 156 ? -9.873 3.609 5.991 1.00 96.50 156 VAL A O 1
ATOM 1162 N N . LEU A 1 157 ? -10.028 4.585 3.975 1.00 96.19 157 LEU A N 1
ATOM 1163 C CA . LEU A 1 157 ? -11.203 3.817 3.551 1.00 96.19 157 LEU A CA 1
ATOM 1164 C C . LEU A 1 157 ? -10.910 2.313 3.463 1.00 96.19 157 LEU A C 1
ATOM 1166 O O . LEU A 1 157 ? -11.669 1.501 3.985 1.00 96.19 157 LEU A O 1
ATOM 1170 N N . VAL A 1 158 ? -9.802 1.938 2.824 1.00 96.25 158 VAL A N 1
ATOM 1171 C CA . VAL A 1 158 ? -9.386 0.536 2.671 1.00 96.25 158 VAL A CA 1
ATOM 1172 C C . VAL A 1 158 ? -9.066 -0.076 4.029 1.00 96.25 158 VAL A C 1
ATOM 1174 O O . VAL A 1 158 ? -9.498 -1.189 4.320 1.00 96.25 158 VAL A O 1
ATOM 1177 N N . ALA A 1 159 ? -8.374 0.672 4.890 1.00 97.25 159 ALA A N 1
ATOM 1178 C CA . ALA A 1 159 ? -8.122 0.275 6.268 1.00 97.25 159 ALA A CA 1
ATOM 1179 C C . ALA A 1 159 ? -9.429 -0.057 7.010 1.00 97.25 159 ALA A C 1
ATOM 1181 O O . ALA A 1 159 ? -9.525 -1.103 7.655 1.00 97.25 159 ALA A O 1
ATOM 1182 N N . ASP A 1 160 ? -10.451 0.797 6.883 1.00 98.06 160 ASP A N 1
ATOM 1183 C CA . ASP A 1 160 ? -11.752 0.581 7.514 1.00 98.06 160 ASP A CA 1
ATOM 1184 C C . ASP A 1 160 ? -12.523 -0.605 6.915 1.00 98.06 160 ASP A C 1
ATOM 1186 O O . ASP A 1 160 ? -13.125 -1.392 7.643 1.00 98.06 160 ASP A O 1
ATOM 1190 N N . TYR A 1 161 ? -12.462 -0.783 5.599 1.00 97.25 161 TYR A N 1
ATOM 1191 C CA . TYR A 1 161 ? -13.093 -1.908 4.916 1.00 97.25 161 TYR A CA 1
ATOM 1192 C C . TYR A 1 161 ? -12.500 -3.254 5.355 1.00 97.25 161 TYR A C 1
ATOM 1194 O O . TYR A 1 161 ? -13.220 -4.162 5.777 1.00 97.25 161 TYR A O 1
ATOM 1202 N N . VAL A 1 162 ? -11.172 -3.369 5.332 1.00 98.06 162 VAL A N 1
ATOM 1203 C CA . VAL A 1 162 ? -10.472 -4.622 5.640 1.00 98.06 162 VAL A CA 1
ATOM 1204 C C . VAL A 1 162 ? -10.563 -4.953 7.128 1.00 98.06 162 VAL A C 1
ATOM 1206 O O . VAL A 1 162 ? -10.799 -6.108 7.486 1.00 98.06 162 VAL A O 1
ATOM 1209 N N . ARG A 1 163 ? -10.458 -3.960 8.026 1.00 98.12 163 ARG A N 1
ATOM 1210 C CA . ARG A 1 163 ? -10.609 -4.215 9.470 1.00 98.12 163 ARG A CA 1
ATOM 1211 C C . ARG A 1 163 ? -12.014 -4.708 9.814 1.00 98.12 163 ARG A C 1
ATOM 1213 O O . ARG A 1 163 ? -12.141 -5.599 10.649 1.00 98.12 163 ARG A O 1
ATOM 1220 N N . GLN A 1 164 ? -13.054 -4.212 9.137 1.00 98.00 164 GLN A N 1
ATOM 1221 C CA . GLN A 1 164 ? -14.412 -4.748 9.281 1.00 98.00 164 GLN A CA 1
ATOM 1222 C C . GLN A 1 164 ? -14.512 -6.201 8.797 1.00 98.00 164 GLN A C 1
ATOM 1224 O O . GLN A 1 164 ? -15.073 -7.032 9.510 1.00 98.00 164 GLN A O 1
ATOM 1229 N N . ALA A 1 165 ? -13.928 -6.527 7.640 1.00 97.38 165 ALA A N 1
ATOM 1230 C CA . ALA A 1 165 ? -13.919 -7.893 7.107 1.00 97.38 165 ALA A CA 1
ATOM 1231 C C . ALA A 1 165 ? -13.201 -8.896 8.033 1.00 97.38 165 ALA A C 1
ATOM 1233 O O . ALA A 1 165 ? -13.583 -10.063 8.104 1.00 97.38 165 ALA A O 1
ATOM 1234 N N . LEU A 1 166 ? -12.203 -8.433 8.791 1.00 97.38 166 LEU A N 1
ATOM 1235 C CA . LEU A 1 166 ? -11.491 -9.219 9.804 1.00 97.38 166 LEU A CA 1
ATOM 1236 C C . LEU A 1 166 ? -12.176 -9.234 11.184 1.00 97.38 166 LEU A C 1
ATOM 1238 O O . LEU A 1 166 ? -11.648 -9.837 12.116 1.00 97.38 166 LEU A O 1
ATOM 1242 N N . GLY A 1 167 ? -13.328 -8.575 11.342 1.00 97.31 167 GLY A N 1
ATOM 1243 C CA . GLY A 1 167 ? -14.054 -8.504 12.615 1.00 97.31 167 GLY A CA 1
ATOM 1244 C C . GLY A 1 167 ? -13.392 -7.615 13.674 1.00 97.31 167 GLY A C 1
ATOM 1245 O O . GLY A 1 167 ? -13.684 -7.753 14.860 1.00 97.31 167 GLY A O 1
ATOM 1246 N N . ILE A 1 168 ? -12.505 -6.705 13.269 1.00 98.19 168 ILE A N 1
ATOM 1247 C CA . ILE A 1 168 ? -11.815 -5.774 14.165 1.00 98.19 168 ILE A CA 1
ATOM 1248 C C . ILE A 1 168 ? -12.719 -4.567 14.440 1.00 98.19 168 ILE A C 1
ATOM 1250 O O . ILE A 1 168 ? -13.335 -3.984 13.537 1.00 98.19 168 ILE A O 1
ATOM 1254 N N . GLY A 1 169 ? -12.793 -4.180 15.712 1.00 97.75 169 GLY A N 1
ATOM 1255 C CA . GLY A 1 169 ? -13.610 -3.073 16.186 1.00 97.75 169 GLY A CA 1
ATOM 1256 C C . GLY A 1 169 ? -13.175 -1.717 15.631 1.00 97.75 169 GLY A C 1
ATOM 1257 O O . GLY A 1 169 ? -12.110 -1.548 15.031 1.00 97.75 169 GLY A O 1
ATOM 1258 N N . ARG A 1 170 ? -14.035 -0.716 15.829 1.00 98.00 170 ARG A N 1
ATOM 1259 C CA . ARG A 1 170 ? -13.669 0.679 15.569 1.00 98.00 170 ARG A CA 1
ATOM 1260 C C . ARG A 1 170 ? -12.762 1.192 16.685 1.00 98.00 170 ARG A C 1
ATOM 1262 O O . ARG A 1 170 ? -12.864 0.746 17.826 1.00 98.00 170 ARG A O 1
ATOM 1269 N N . TYR A 1 171 ? -11.946 2.187 16.373 1.00 98.31 171 TYR A N 1
ATOM 1270 C CA . TYR A 1 171 ? -11.263 2.964 17.400 1.00 98.31 171 TYR A CA 1
ATOM 1271 C C . TYR A 1 171 ? -12.277 3.796 18.200 1.00 98.31 171 TYR A C 1
ATOM 1273 O O . TYR A 1 171 ? -13.174 4.415 17.619 1.00 98.31 171 TYR A O 1
ATOM 1281 N N . ILE A 1 172 ? -12.146 3.787 19.526 1.00 98.25 172 ILE A N 1
ATOM 1282 C CA . ILE A 1 172 ? -12.958 4.575 20.456 1.00 98.25 172 ILE A CA 1
ATOM 1283 C C . ILE A 1 172 ? -12.009 5.564 21.147 1.00 98.25 172 ILE A C 1
ATOM 1285 O O . ILE A 1 172 ? -11.365 5.192 22.128 1.00 98.25 172 ILE A O 1
ATOM 1289 N N . PRO A 1 173 ? -11.872 6.799 20.626 1.00 97.50 173 PRO A N 1
ATOM 1290 C CA . PRO A 1 173 ? -10.925 7.760 21.174 1.00 97.50 173 PRO A CA 1
ATOM 1291 C C . PRO A 1 173 ? -11.358 8.268 22.547 1.00 97.50 173 PRO A C 1
ATOM 1293 O O . PRO A 1 173 ? -12.542 8.526 22.787 1.00 97.50 173 PRO A O 1
ATOM 1296 N N . ARG A 1 174 ? -10.380 8.498 23.424 1.00 97.69 174 ARG A N 1
ATOM 1297 C CA . ARG A 1 174 ? -10.575 9.261 24.662 1.00 97.69 174 ARG A CA 1
ATOM 1298 C C . ARG A 1 174 ? -10.639 10.754 24.355 1.00 97.69 174 ARG A C 1
ATOM 1300 O O . ARG A 1 174 ? -10.024 11.225 23.400 1.00 97.69 174 ARG A O 1
ATOM 1307 N N . SER A 1 175 ? -11.296 11.530 25.216 1.00 97.94 175 SER A N 1
ATOM 1308 C CA . SER A 1 175 ? -11.366 12.992 25.065 1.00 97.94 175 SER A CA 1
ATOM 1309 C C . SER A 1 175 ? -9.981 13.641 24.963 1.00 97.94 175 SER A C 1
ATOM 1311 O O . SER A 1 175 ? -9.775 14.522 24.140 1.00 97.94 175 SER A O 1
ATOM 1313 N N . GLU A 1 176 ? -9.007 13.159 25.738 1.00 98.00 176 GLU A N 1
ATOM 1314 C CA . GLU A 1 176 ? -7.617 13.637 25.708 1.00 98.00 176 GLU A CA 1
ATOM 1315 C C . GLU A 1 176 ? -6.946 13.424 24.343 1.00 98.00 176 GLU A C 1
ATOM 1317 O O . GLU A 1 176 ? -6.173 14.264 23.891 1.00 98.00 176 GLU A O 1
ATOM 1322 N N . GLU A 1 177 ? -7.251 12.315 23.664 1.00 97.56 177 GLU A N 1
ATOM 1323 C CA . GLU A 1 177 ? -6.698 11.997 22.344 1.00 97.56 177 GLU A CA 1
ATOM 1324 C C . GLU A 1 177 ? -7.318 12.886 21.260 1.00 97.56 177 GLU A C 1
ATOM 1326 O O . GLU A 1 177 ? -6.611 13.339 20.360 1.00 97.56 177 GLU A O 1
ATOM 1331 N N . ILE A 1 178 ? -8.614 13.194 21.385 1.00 98.19 178 ILE A N 1
ATOM 1332 C CA . ILE A 1 178 ? -9.316 14.137 20.504 1.00 98.19 178 ILE A CA 1
ATOM 1333 C C . ILE A 1 178 ? -8.722 15.542 20.656 1.00 98.19 178 ILE A C 1
ATOM 1335 O O . ILE A 1 178 ? -8.326 16.149 19.661 1.00 98.19 178 ILE A O 1
ATOM 1339 N N . GLU A 1 179 ? -8.613 16.043 21.890 1.00 98.31 179 GLU A N 1
ATOM 1340 C CA . GLU A 1 179 ? -8.060 17.376 22.168 1.00 98.31 179 GLU A CA 1
ATOM 1341 C C . GLU A 1 179 ? -6.597 17.487 21.727 1.00 98.31 179 GLU A C 1
ATOM 1343 O O . GLU A 1 179 ? -6.202 18.484 21.120 1.00 98.31 179 GLU A O 1
ATOM 1348 N N . ARG A 1 180 ? -5.799 16.431 21.939 1.00 98.19 180 ARG A N 1
ATOM 1349 C CA . ARG A 1 180 ? -4.430 16.364 21.423 1.00 98.19 180 ARG A CA 1
ATOM 1350 C C . ARG A 1 180 ? -4.399 16.478 19.899 1.00 98.19 180 ARG A C 1
ATOM 1352 O O . ARG A 1 180 ? -3.583 17.233 19.384 1.00 98.19 180 ARG A O 1
ATOM 1359 N N . TYR A 1 181 ? -5.263 15.764 19.176 1.00 97.12 181 TYR A N 1
ATOM 1360 C CA . TYR A 1 181 ? -5.273 15.812 17.709 1.00 97.12 181 TYR A CA 1
ATOM 1361 C C . TYR A 1 181 ? -5.691 17.193 17.178 1.00 97.12 181 TYR A C 1
ATOM 1363 O O . TYR A 1 181 ? -5.111 17.691 16.213 1.00 97.12 181 TYR A O 1
ATOM 1371 N N . ILE A 1 182 ? -6.646 17.856 17.842 1.00 97.19 182 ILE A N 1
ATOM 1372 C CA . ILE A 1 182 ? -7.021 19.248 17.543 1.00 97.19 182 ILE A CA 1
ATOM 1373 C C . ILE A 1 182 ? -5.813 20.179 17.715 1.00 97.19 182 ILE A C 1
ATOM 1375 O O . ILE A 1 182 ? -5.558 21.023 16.852 1.00 97.19 182 ILE A O 1
ATOM 1379 N N . GLU A 1 183 ? -5.064 20.028 18.808 1.00 97.06 183 GLU A N 1
ATOM 1380 C CA . GLU A 1 183 ? -3.873 20.837 19.073 1.00 97.06 183 GLU A CA 1
ATOM 1381 C C . GLU A 1 183 ? -2.743 20.554 18.072 1.00 97.06 183 GLU A C 1
ATOM 1383 O O . GLU A 1 183 ? -2.140 21.493 17.552 1.00 97.06 183 GLU A O 1
ATOM 1388 N N . GLU A 1 184 ? -2.506 19.288 17.720 1.00 96.50 184 GLU A N 1
ATOM 1389 C CA . GLU A 1 184 ? -1.527 18.901 16.697 1.00 96.50 184 GLU A CA 1
ATOM 1390 C C . GLU A 1 184 ? -1.832 19.557 15.346 1.00 96.50 184 GLU A C 1
ATOM 1392 O O . GLU A 1 184 ? -0.926 20.114 14.726 1.00 96.50 184 GLU A O 1
ATOM 1397 N N . ILE A 1 185 ? -3.099 19.572 14.914 1.00 95.75 185 ILE A N 1
ATOM 1398 C CA . ILE A 1 185 ? -3.511 20.243 13.671 1.00 95.75 185 ILE A CA 1
ATOM 1399 C C . ILE A 1 185 ? -3.224 21.747 13.740 1.00 95.75 185 ILE A C 1
ATOM 1401 O O . ILE A 1 185 ? -2.683 22.316 12.789 1.00 95.75 185 ILE A O 1
ATOM 1405 N N . ARG A 1 186 ? -3.575 22.408 14.852 1.00 95.50 186 ARG A N 1
ATOM 1406 C CA . ARG A 1 186 ? -3.342 23.852 15.026 1.00 95.50 186 ARG A CA 1
ATOM 1407 C C . ARG A 1 186 ? -1.858 24.188 14.975 1.00 95.50 186 ARG A C 1
ATOM 1409 O O . ARG A 1 186 ? -1.471 25.094 14.244 1.00 95.50 186 ARG A O 1
ATOM 1416 N N . GLN A 1 187 ? -1.031 23.462 15.724 1.00 95.88 187 GLN A N 1
ATOM 1417 C CA . GLN A 1 187 ? 0.411 23.703 15.752 1.00 95.88 187 GLN A CA 1
ATOM 1418 C C . GLN A 1 187 ? 1.049 23.419 14.398 1.00 95.88 187 GLN A C 1
ATOM 1420 O O . GLN A 1 187 ? 1.825 24.231 13.904 1.00 95.88 187 GLN A O 1
ATOM 1425 N N . TYR A 1 188 ? 0.685 22.305 13.769 1.00 92.62 188 TYR A N 1
ATOM 1426 C CA . TYR A 1 188 ? 1.220 21.925 12.472 1.00 92.62 188 TYR A CA 1
ATOM 1427 C C . TYR A 1 188 ? 0.910 22.967 11.385 1.00 92.62 188 TYR A C 1
ATOM 1429 O O . TYR A 1 188 ? 1.791 23.306 10.598 1.00 92.62 188 TYR A O 1
ATOM 1437 N N . ASN A 1 189 ? -0.303 23.531 11.385 1.00 89.44 189 ASN A N 1
ATOM 1438 C CA . ASN A 1 189 ? -0.691 24.592 10.452 1.00 89.44 189 ASN A CA 1
ATOM 1439 C C . ASN A 1 189 ? -0.025 25.945 10.740 1.00 89.44 189 ASN A C 1
ATOM 1441 O O . ASN A 1 189 ? 0.044 26.768 9.840 1.00 89.44 189 ASN A O 1
ATOM 1445 N N . ASN A 1 190 ? 0.440 26.183 11.970 1.00 83.69 190 ASN A N 1
ATOM 1446 C CA . ASN A 1 190 ? 1.116 27.427 12.357 1.00 83.69 190 ASN A CA 1
ATOM 1447 C C . ASN A 1 190 ? 2.645 27.371 12.176 1.00 83.69 190 ASN A C 1
ATOM 1449 O O . ASN A 1 190 ? 3.306 28.405 12.242 1.00 83.69 190 ASN A O 1
ATOM 1453 N N . ILE A 1 191 ? 3.219 26.172 12.022 1.00 68.19 191 ILE A N 1
ATOM 1454 C CA . ILE A 1 191 ? 4.653 25.953 11.758 1.00 68.19 191 ILE A CA 1
ATOM 1455 C C . ILE A 1 191 ? 4.965 26.043 10.250 1.00 68.19 191 ILE A C 1
ATOM 1457 O O . ILE A 1 191 ? 6.128 26.199 9.874 1.00 68.19 191 ILE A O 1
ATOM 1461 N N . MET A 1 192 ? 3.941 25.953 9.396 1.00 49.34 192 MET A N 1
ATOM 1462 C CA . MET A 1 192 ? 4.029 26.104 7.938 1.00 49.34 192 MET A CA 1
ATOM 1463 C C . MET A 1 192 ? 3.605 27.507 7.502 1.00 49.34 192 MET A C 1
ATOM 1465 O O . MET A 1 192 ? 4.163 27.978 6.488 1.00 49.34 192 MET A O 1
#

Radius of gyration: 20.42 Å; chains: 1; bounding box: 46×43×64 Å

pLDDT: mean 94.31, std 6.33, range [49.34, 98.5]

Foldseek 3Di:
DDDPPVVVVVVVVVVVVVVVVQVVVLVVLCVVPDPHSHDPDDDADFLLSLLCSLQVQPPRSVVLVVVVVPDPLLVSLQVVLVCLLVCVRPDDDLQSSLLSSLLSSLSSLQSSPACCSPQQWPGKDWDADPVRFIEIDTDGDPSNVRSPPVSVVSSVVSSVSNCVVVVGDHDDDDPVRVVVVVVVVVVVVVVD

Sequence (192 aa):
MEVSPAAARYFEELMAGLESAMELAATARARGLDPRTGIEIPVASDLADRVEALLGYTGIAARIRRLEQEMSREEAALRIGDDFVARKFGETTSEEILDHAIRAAMALLTEGVVAAPTEGIAKVSLGKNDDGTDYLKVYYAGPIRSAGGTAQALSVLVADYVRQALGIGRYIPRSEEIERYIEEIRQYNNIM

Secondary structure (DSSP, 8-state):
-PPPHHHHHHHHHHHHHHHHHHHHHHHHHTTS-SS-SS-SS---SSHHHHHHHHH--TTHHHHHHHHHTTS-HHHHHHHHHHHHHTTTT---SHHHHHHHHHHHHHHHHTTT-SSIIIIIEEEEEEEE-TTS-EEEEEEE-GGGGGGHHHHHHHHHHHHHHHHHHTTPBPP---HHHHHHHHHHHHHHHHH-